Protein AF-0000000082935715 (afdb_homodimer)

Solvent-accessible surface area (backbone atoms only — not comparable to full-atom values): 12452 Å² total; per-residue (Å²): 112,71,57,71,78,28,86,68,34,61,65,59,56,64,21,20,92,68,74,75,72,53,55,71,21,51,36,38,32,44,33,33,28,74,17,38,40,31,39,36,43,29,32,41,50,80,62,57,56,85,47,58,58,67,68,41,59,76,69,62,42,68,38,32,37,36,31,36,36,34,26,65,41,50,34,39,37,38,39,29,68,48,45,57,31,37,24,28,55,46,64,45,67,40,81,88,76,54,29,36,42,37,37,34,46,58,43,36,38,34,42,38,32,19,56,38,62,42,62,71,44,78,42,73,72,112,72,57,72,79,29,86,65,35,62,65,60,57,64,22,18,91,67,72,75,72,53,51,72,20,50,35,40,32,45,35,33,28,74,18,38,40,31,40,36,44,29,32,40,50,78,62,57,57,84,47,60,58,65,67,41,59,75,70,64,41,66,38,32,37,37,32,37,36,34,25,65,41,50,34,39,37,38,40,28,67,48,44,57,32,36,24,28,55,45,65,45,67,40,80,89,79,52,28,37,41,36,38,35,46,58,43,37,39,34,41,38,31,20,56,40,64,40,61,71,45,79,42,73,72

Secondary structure (DSSP, 8-state):
-GGGG-TT-HHHHHH-SSPPP--SEEEEEEEEEGGGTEEEEEEE-SS--SS--HHHHHHT---EEEEEEEEEEEEEEEEES-SS-EEEEEEEEETTTTEEEEEEEESSEEEEEEEEEEEEEEEE-/-GGGG-TT-HHHHHH-SSPPP--SEEEEEEEEEGGGTEEEEEEE-SS--SS--HHHHHHT---EEEEEEEEEEEEEEEEES-SS-EEEEEEEEETTTTEEEEEEEESSEEEEEEEEEEEEEEEE-

Nearest PDB structures (foldseek):
  3nrp-assembly1_B  TM=3.694E-01  e=1.011E+00  Escherichia coli F11
  4zbt-assembly1_C  TM=2.331E-01  e=2.545E+00  Streptomyces bingchenggensis BCW-1
  4zbt-assembly1_B  TM=2.200E-01  e=2.837E+00  Streptomyces bingchenggensis BCW-1
  4zbo-assembly1_B  TM=2.439E-01  e=5.444E+00  Streptomyces bingchenggensis BCW-1
  3nrp-assembly1_B  TM=3.692E-01  e=1.011E+00  Escherichia coli F11

InterPro domains:
  IPR028957 Immunity protein 50 [PF15594] (10-110)

Organism: NCBI:txid1808955

Structure (mmCIF, N/CA/C/O backbone):
data_AF-0000000082935715-model_v1
#
loop_
_entity.id
_entity.type
_entity.pdbx_description
1 polymer 'Immunity protein 50'
#
loop_
_atom_site.group_PDB
_atom_site.id
_atom_site.type_symbol
_atom_site.label_atom_id
_atom_site.label_alt_id
_atom_site.label_comp_id
_atom_site.label_asym_id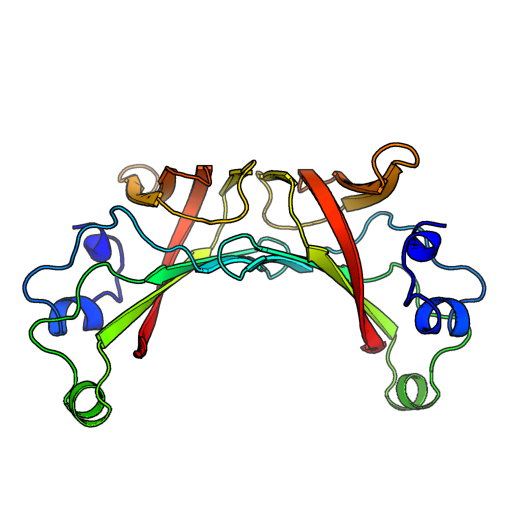
_atom_site.label_entity_id
_atom_site.label_seq_id
_atom_site.pdbx_PDB_ins_code
_atom_site.Cartn_x
_atom_site.Cartn_y
_atom_site.Cartn_z
_atom_site.occupancy
_atom_site.B_iso_or_equiv
_atom_site.auth_seq_id
_atom_site.auth_comp_id
_atom_site.auth_asym_id
_atom_site.auth_atom_id
_atom_site.pdbx_PDB_model_num
ATOM 1 N N . MET A 1 1 ? 8.123 -24.866 -8.102 1 88.31 1 MET A N 1
ATOM 2 C CA . MET A 1 1 ? 7.321 -23.723 -8.529 1 88.31 1 MET A CA 1
ATOM 3 C C . MET A 1 1 ? 7.146 -22.725 -7.389 1 88.31 1 MET A C 1
ATOM 5 O O . MET A 1 1 ? 7.277 -23.085 -6.217 1 88.31 1 MET A O 1
ATOM 9 N N . TRP A 1 2 ? 6.954 -21.428 -7.742 1 93.43 2 TRP A N 1
ATOM 10 C CA . TRP A 1 2 ? 6.937 -20.383 -6.723 1 93.43 2 TRP A CA 1
ATOM 11 C C . TRP A 1 2 ? 5.879 -20.674 -5.664 1 93.43 2 TRP A C 1
ATOM 13 O O . TRP A 1 2 ? 6.052 -20.327 -4.493 1 93.43 2 TRP A O 1
ATOM 23 N N . ASN A 1 3 ? 4.774 -21.282 -6.027 1 93.02 3 ASN A N 1
ATOM 24 C CA . ASN A 1 3 ? 3.656 -21.511 -5.117 1 93.02 3 ASN A CA 1
ATOM 25 C C . ASN A 1 3 ? 3.965 -22.625 -4.12 1 93.02 3 ASN A C 1
ATOM 27 O O . ASN A 1 3 ? 3.272 -22.77 -3.112 1 93.02 3 ASN A O 1
ATOM 31 N N . ASP A 1 4 ? 5.033 -23.4 -4.365 1 91.5 4 ASP A N 1
ATOM 32 C CA . ASP A 1 4 ? 5.411 -24.509 -3.494 1 91.5 4 ASP A CA 1
ATOM 33 C C . ASP A 1 4 ? 5.845 -24.005 -2.12 1 91.5 4 ASP A C 1
ATOM 35 O O . ASP A 1 4 ? 5.851 -24.763 -1.148 1 91.5 4 ASP A O 1
ATOM 39 N N . TYR A 1 5 ? 6.208 -22.749 -2.049 1 92.11 5 TYR A N 1
ATOM 40 C CA . TYR A 1 5 ? 6.723 -22.198 -0.8 1 92.11 5 TYR A CA 1
ATOM 41 C C . TYR A 1 5 ? 5.585 -21.86 0.157 1 92.11 5 TYR A C 1
ATOM 43 O O . TYR A 1 5 ? 5.815 -21.62 1.344 1 92.11 5 TYR A O 1
ATOM 51 N N . PHE A 1 6 ? 4.373 -21.895 -0.443 1 92.4 6 PHE A N 1
ATOM 52 C CA . PHE A 1 6 ? 3.223 -21.5 0.361 1 92.4 6 PHE A CA 1
ATOM 53 C C . PHE A 1 6 ? 2.437 -22.723 0.818 1 92.4 6 PHE A C 1
ATOM 55 O O . PHE A 1 6 ? 2.168 -23.628 0.024 1 92.4 6 PHE A O 1
ATOM 62 N N . SER A 1 7 ? 2.055 -22.758 1.981 1 83.96 7 SER A N 1
ATOM 63 C CA . SER A 1 7 ? 1.299 -23.886 2.515 1 83.96 7 SER A CA 1
ATOM 64 C C . SER A 1 7 ? -0.128 -23.9 1.976 1 83.96 7 SER A C 1
ATOM 66 O O . SER A 1 7 ? -0.718 -24.967 1.794 1 83.96 7 SER A O 1
ATOM 68 N N . ASP A 1 8 ? -0.688 -22.755 1.701 1 81.21 8 ASP A N 1
ATOM 69 C CA . ASP A 1 8 ? -2.078 -22.646 1.27 1 81.21 8 ASP A CA 1
ATOM 70 C C . ASP A 1 8 ? -2.173 -22.512 -0.249 1 81.21 8 ASP A C 1
ATOM 72 O O . ASP A 1 8 ? -2.977 -21.729 -0.759 1 81.21 8 ASP A O 1
ATOM 76 N N . ASP A 1 9 ? -1.405 -23.278 -0.95 1 82.52 9 ASP A N 1
ATOM 77 C CA . ASP A 1 9 ? -1.382 -23.127 -2.402 1 82.52 9 ASP A CA 1
ATOM 78 C C . ASP A 1 9 ? -2.333 -24.116 -3.072 1 82.52 9 ASP A C 1
ATOM 80 O O . ASP A 1 9 ? -2.331 -24.254 -4.297 1 82.52 9 ASP A O 1
ATOM 84 N N . LYS A 1 10 ? -3.221 -24.835 -2.331 1 88.79 10 LYS A N 1
ATOM 85 C CA . LYS A 1 10 ? -4.029 -25.933 -2.854 1 88.79 10 LYS A CA 1
ATOM 86 C C . LYS A 1 10 ? -4.954 -25.453 -3.969 1 88.79 10 LYS A C 1
ATOM 88 O O . LYS A 1 10 ? -5.102 -26.125 -4.992 1 88.79 10 LYS A O 1
ATOM 93 N N . PHE A 1 11 ? -5.461 -24.282 -3.768 1 94.38 11 PHE A N 1
ATOM 94 C CA . PHE A 1 11 ? -6.425 -23.809 -4.754 1 94.38 11 PHE A CA 1
ATOM 95 C C . PHE A 1 11 ? -5.75 -23.57 -6.1 1 94.38 11 PHE A C 1
ATOM 97 O O . PHE A 1 11 ? -6.245 -24.017 -7.136 1 94.38 11 PHE A O 1
ATOM 104 N N . ILE A 1 12 ? -4.615 -22.914 -6.114 1 94.72 12 ILE A N 1
ATOM 105 C CA . ILE A 1 12 ? -3.893 -22.619 -7.347 1 94.72 12 ILE A CA 1
ATOM 106 C C . ILE A 1 12 ? -3.484 -23.922 -8.03 1 94.72 12 ILE A C 1
ATOM 108 O O . ILE A 1 12 ? -3.615 -24.058 -9.249 1 94.72 12 ILE A O 1
ATOM 112 N N . SER A 1 13 ? -3.079 -24.831 -7.217 1 93.26 13 SER A N 1
ATOM 113 C CA . SER A 1 13 ? -2.621 -26.105 -7.762 1 93.26 13 SER A CA 1
ATOM 114 C C . SER A 1 13 ? -3.782 -26.912 -8.333 1 93.26 13 SER A C 1
ATOM 116 O O . SER A 1 13 ? -3.582 -27.776 -9.19 1 93.26 13 SER A O 1
ATOM 118 N N . MET A 1 14 ? -4.939 -26.591 -7.857 1 95.35 14 MET A N 1
ATOM 119 C CA . MET A 1 14 ? -6.122 -27.312 -8.318 1 95.35 14 MET A CA 1
ATOM 120 C C . MET A 1 14 ? -6.581 -26.794 -9.676 1 95.35 14 MET A C 1
ATOM 122 O O . MET A 1 14 ? -7.039 -27.568 -10.519 1 95.35 14 MET A O 1
ATOM 126 N N . ILE A 1 15 ? -6.373 -25.554 -9.843 1 96.91 15 ILE A N 1
ATOM 127 C CA . ILE A 1 15 ? -7.022 -25.012 -11.032 1 96.91 15 ILE A CA 1
ATOM 128 C C . ILE A 1 15 ? -6.015 -24.924 -12.176 1 96.91 15 ILE A C 1
ATOM 130 O O . ILE A 1 15 ? -6.397 -24.763 -13.337 1 96.91 15 ILE A O 1
ATOM 134 N N . TYR A 1 16 ? -4.794 -25.067 -11.874 1 96.99 16 TYR A N 1
ATOM 135 C CA . TYR A 1 16 ? -3.755 -25.109 -12.897 1 96.99 16 TYR A CA 1
ATOM 136 C C . TYR A 1 16 ? -3.105 -26.486 -12.958 1 96.99 16 TYR A C 1
ATOM 138 O O . TYR A 1 16 ? -2.658 -27.014 -11.937 1 96.99 16 TYR A O 1
ATOM 146 N N . THR A 1 17 ? -2.989 -26.939 -14.11 1 95.92 17 THR A N 1
ATOM 147 C CA . THR A 1 17 ? -2.132 -28.107 -14.284 1 95.92 17 THR A CA 1
ATOM 148 C C . THR A 1 17 ? -0.666 -27.737 -14.078 1 95.92 17 THR A C 1
ATOM 150 O O . THR A 1 17 ? 0.07 -28.452 -13.395 1 95.92 17 THR A O 1
ATOM 153 N N . ASN A 1 18 ? -0.299 -26.623 -14.667 1 95.42 18 ASN A N 1
ATOM 154 C CA . ASN A 1 18 ? 1.004 -25.995 -14.475 1 95.42 18 ASN A CA 1
ATOM 155 C C . ASN A 1 18 ? 0.866 -24.534 -14.058 1 95.42 18 ASN A C 1
ATOM 157 O O . ASN A 1 18 ? 0.462 -23.69 -14.859 1 95.42 18 ASN A O 1
ATOM 161 N N . VAL A 1 19 ? 1.24 -24.343 -12.859 1 95.65 19 VAL A N 1
ATOM 162 C CA . VAL A 1 19 ? 1.14 -22.975 -12.363 1 95.65 19 VAL A CA 1
ATOM 163 C C . VAL A 1 19 ? 2.049 -22.06 -13.182 1 95.65 19 VAL A C 1
ATOM 165 O O . VAL A 1 19 ? 3.221 -22.375 -13.402 1 95.65 19 VAL A O 1
ATOM 168 N N . PRO A 1 20 ? 1.485 -20.926 -13.582 1 96.91 20 PRO A N 1
ATOM 169 C CA . PRO A 1 20 ? 2.298 -20.056 -14.435 1 96.91 20 PRO A CA 1
ATOM 170 C C . PRO A 1 20 ? 3.46 -19.412 -13.683 1 96.91 20 PRO A C 1
ATOM 172 O O . PRO A 1 20 ? 3.347 -19.128 -12.488 1 96.91 20 PRO A O 1
ATOM 175 N N . PRO A 1 21 ? 4.587 -19.175 -14.466 1 97.05 21 PRO A N 1
ATOM 176 C CA . PRO A 1 21 ? 5.661 -18.384 -13.861 1 97.05 21 PRO A CA 1
ATOM 177 C C . PRO A 1 21 ? 5.262 -16.928 -13.63 1 97.05 21 PRO A C 1
ATOM 179 O O . PRO A 1 21 ? 4.34 -16.426 -14.278 1 97.05 21 PRO A O 1
ATOM 182 N N . LEU A 1 22 ? 5.892 -16.313 -12.785 1 98.04 22 LEU A N 1
ATOM 183 C CA . LEU A 1 22 ? 5.588 -14.921 -12.472 1 98.04 22 LEU A CA 1
ATOM 184 C C . LEU A 1 22 ? 6.441 -13.977 -13.313 1 98.04 22 LEU A C 1
ATOM 186 O O . LEU A 1 22 ? 7.277 -13.245 -12.777 1 98.04 22 LEU A O 1
ATOM 190 N N . LYS A 1 23 ? 6.134 -13.978 -14.542 1 98.15 23 LYS A N 1
ATOM 191 C CA . LYS A 1 23 ? 6.895 -13.18 -15.5 1 98.15 23 LYS A CA 1
ATOM 192 C C . LYS A 1 23 ? 6 -12.162 -16.201 1 98.15 23 LYS A C 1
ATOM 194 O O . LYS A 1 23 ? 4.869 -12.477 -16.577 1 98.15 23 LYS A O 1
ATOM 199 N N . ASN A 1 24 ? 6.554 -10.979 -16.301 1 97.22 24 ASN A N 1
ATOM 200 C CA . ASN A 1 24 ? 5.882 -9.915 -17.039 1 97.22 24 ASN A CA 1
ATOM 201 C C . ASN A 1 24 ? 4.464 -9.685 -16.524 1 97.22 24 ASN A C 1
ATOM 203 O O . ASN A 1 24 ? 3.506 -9.705 -17.3 1 97.22 24 ASN A O 1
ATOM 207 N N . LEU A 1 25 ? 4.425 -9.46 -15.346 1 98.52 25 LEU A N 1
ATOM 208 C CA . LEU A 1 25 ? 3.136 -9.348 -14.672 1 98.52 25 LEU A CA 1
ATOM 209 C C . LEU A 1 25 ? 2.674 -7.896 -14.619 1 98.52 25 LEU A C 1
ATOM 211 O O . LEU A 1 25 ? 3.498 -6.981 -14.548 1 98.52 25 LEU A O 1
ATOM 215 N N . ARG A 1 26 ? 1.396 -7.747 -14.721 1 98.2 26 ARG A N 1
ATOM 216 C CA . ARG A 1 26 ? 0.777 -6.507 -14.266 1 98.2 26 ARG A CA 1
ATOM 217 C C . ARG A 1 26 ? 0.671 -6.474 -12.745 1 98.2 26 ARG A C 1
ATOM 219 O O . ARG A 1 26 ? -0.085 -7.248 -12.153 1 98.2 26 ARG A O 1
ATOM 226 N N . ILE A 1 27 ? 1.355 -5.629 -12.089 1 98.6 27 ILE A N 1
ATOM 227 C CA . ILE A 1 27 ? 1.339 -5.502 -10.636 1 98.6 27 ILE A CA 1
ATOM 228 C C . ILE A 1 27 ? 0.409 -4.362 -10.227 1 98.6 27 ILE A C 1
ATOM 230 O O . ILE A 1 27 ? 0.741 -3.188 -10.407 1 98.6 27 ILE A O 1
ATOM 234 N N . GLU A 1 28 ? -0.636 -4.73 -9.706 1 98.62 28 GLU A N 1
ATOM 235 C CA . GLU A 1 28 ? -1.71 -3.781 -9.427 1 98.62 28 GLU A CA 1
ATOM 236 C C . GLU A 1 28 ? -1.432 -2.995 -8.149 1 98.62 28 GLU A C 1
ATOM 238 O O . GLU A 1 28 ? -1.745 -1.805 -8.065 1 98.62 28 GLU A O 1
ATOM 243 N N . LYS A 1 29 ? -0.81 -3.673 -7.188 1 98.57 29 LYS A N 1
ATOM 244 C CA . LYS A 1 29 ? -0.658 -2.982 -5.911 1 98.57 29 LYS A CA 1
ATOM 245 C C . LYS A 1 29 ? 0.495 -3.568 -5.102 1 98.57 29 LYS A C 1
ATOM 247 O O . LYS A 1 29 ? 0.789 -4.761 -5.205 1 98.57 29 LYS A O 1
ATOM 252 N N . ILE A 1 30 ? 1.17 -2.785 -4.359 1 98.84 30 ILE A N 1
ATOM 253 C CA . ILE A 1 30 ? 2.079 -3.081 -3.258 1 98.84 30 ILE A CA 1
ATOM 254 C C . ILE A 1 30 ? 1.707 -2.238 -2.041 1 98.84 30 ILE A C 1
ATOM 256 O O . ILE A 1 30 ? 1.78 -1.007 -2.084 1 98.84 30 ILE A O 1
ATOM 260 N N . GLU A 1 31 ? 1.277 -2.913 -1.04 1 98.79 31 GLU A N 1
ATOM 261 C CA . GLU A 1 31 ? 0.747 -2.216 0.128 1 98.79 31 GLU A CA 1
ATOM 262 C C . GLU A 1 31 ? 1.471 -2.644 1.402 1 98.79 31 GLU A C 1
ATOM 264 O O . GLU A 1 31 ? 1.556 -3.836 1.704 1 98.79 31 GLU A O 1
ATOM 269 N N . ILE A 1 32 ? 2 -1.686 2.093 1 98.74 32 ILE A N 1
ATOM 270 C CA . ILE A 1 32 ? 2.495 -1.896 3.449 1 98.74 32 ILE A CA 1
ATOM 271 C C . ILE A 1 32 ? 1.477 -1.368 4.458 1 98.74 32 ILE A C 1
ATOM 273 O O . ILE A 1 32 ? 1.148 -0.179 4.451 1 98.74 32 ILE A O 1
ATOM 277 N N . SER A 1 33 ? 1.015 -2.281 5.283 1 98.43 33 SER A N 1
ATOM 278 C CA . SER A 1 33 ? -0.049 -1.911 6.21 1 98.43 33 SER A CA 1
ATOM 279 C C . SER A 1 33 ? 0.264 -2.381 7.627 1 98.43 33 SER A C 1
ATOM 281 O O . SER A 1 33 ? 1.349 -2.906 7.886 1 98.43 33 SER A O 1
ATOM 283 N N . ARG A 1 34 ? -0.645 -2.006 8.568 1 97.97 34 ARG A N 1
ATOM 284 C CA . ARG A 1 34 ? -0.502 -2.375 9.973 1 97.97 34 ARG A CA 1
ATOM 285 C C . ARG A 1 34 ? 0.831 -1.89 10.533 1 97.97 34 ARG A C 1
ATOM 287 O O . ARG A 1 34 ? 1.57 -2.662 11.148 1 97.97 34 ARG A O 1
ATOM 294 N N . GLU A 1 35 ? 1.223 -0.729 10.135 1 97.82 35 GLU A N 1
ATOM 295 C CA . GLU A 1 35 ? 2.421 -0.051 10.62 1 97.82 35 GLU A CA 1
ATOM 296 C C . GLU A 1 35 ? 3.684 -0.812 10.227 1 97.82 35 GLU A C 1
ATOM 298 O O . GLU A 1 35 ? 4.639 -0.882 11.002 1 97.82 35 GLU A O 1
ATOM 303 N N . GLY A 1 36 ? 3.613 -1.474 9.104 1 97.84 36 GLY A N 1
ATOM 304 C CA . GLY A 1 36 ? 4.803 -2.152 8.617 1 97.84 36 GLY A CA 1
ATOM 305 C C . GLY A 1 36 ? 4.786 -3.647 8.874 1 97.84 36 GLY A C 1
ATOM 306 O O . GLY A 1 36 ? 5.71 -4.361 8.478 1 97.84 36 GLY A O 1
ATOM 307 N N . ASN A 1 37 ? 3.67 -4.149 9.429 1 98.05 37 ASN A N 1
ATOM 308 C CA . ASN A 1 37 ? 3.643 -5.55 9.835 1 98.05 37 ASN A CA 1
ATOM 309 C C . ASN A 1 37 ? 3.074 -6.442 8.735 1 98.05 37 ASN A C 1
ATOM 311 O O . ASN A 1 37 ? 3.108 -7.669 8.846 1 98.05 37 ASN A O 1
ATOM 315 N N . ARG A 1 38 ? 2.619 -5.858 7.719 1 98.6 38 ARG A N 1
ATOM 316 C CA . ARG A 1 38 ? 2.081 -6.635 6.607 1 98.6 38 ARG A CA 1
ATOM 317 C C . ARG A 1 38 ? 2.41 -5.98 5.27 1 98.6 38 ARG A C 1
ATOM 319 O O . ARG A 1 38 ? 2.215 -4.774 5.1 1 98.6 38 ARG A O 1
ATOM 326 N N . ILE A 1 39 ? 2.885 -6.767 4.367 1 98.82 39 ILE A N 1
ATOM 327 C CA . ILE A 1 39 ? 3.088 -6.325 2.992 1 98.82 39 ILE A CA 1
ATOM 328 C C . ILE A 1 39 ? 2.261 -7.19 2.044 1 98.82 39 ILE A C 1
ATOM 330 O O . ILE A 1 39 ? 2.323 -8.42 2.102 1 98.82 39 ILE A O 1
ATOM 334 N N . THR A 1 40 ? 1.497 -6.598 1.208 1 98.86 40 THR A N 1
ATOM 335 C CA . THR A 1 40 ? 0.665 -7.283 0.225 1 98.86 40 THR A CA 1
ATOM 336 C C . THR A 1 40 ? 1.099 -6.926 -1.194 1 98.86 40 THR A C 1
ATOM 338 O O . THR A 1 40 ? 1.317 -5.753 -1.505 1 98.86 40 THR A O 1
ATOM 341 N N . ILE A 1 41 ? 1.287 -7.907 -2.021 1 98.88 41 ILE A N 1
ATOM 342 C CA . ILE A 1 41 ? 1.489 -7.71 -3.453 1 98.88 41 ILE A CA 1
ATOM 343 C C . ILE A 1 41 ? 0.331 -8.336 -4.228 1 98.88 41 ILE A C 1
ATOM 345 O O . ILE A 1 41 ? -0.018 -9.497 -4.003 1 98.88 41 ILE A O 1
ATOM 349 N N . GLY A 1 42 ? -0.29 -7.603 -5.11 1 98.85 42 GLY A N 1
ATOM 350 C CA . GLY A 1 42 ? -1.369 -8.078 -5.961 1 98.85 42 GLY A CA 1
ATOM 351 C C . GLY A 1 42 ? -1.06 -7.958 -7.441 1 98.85 42 GLY A C 1
ATOM 352 O O . GLY A 1 42 ? -0.606 -6.908 -7.902 1 98.85 42 GLY A O 1
ATOM 353 N N . PHE A 1 43 ? -1.338 -8.982 -8.142 1 98.78 43 PHE A N 1
ATOM 354 C CA . PHE A 1 43 ? -0.98 -9.002 -9.555 1 98.78 43 PHE A CA 1
ATOM 355 C C . PHE A 1 43 ? -1.837 -10.004 -10.318 1 98.78 43 PHE A C 1
ATOM 357 O O . PHE A 1 43 ? -2.458 -10.883 -9.715 1 98.78 43 PHE A O 1
ATOM 364 N N . ASP A 1 44 ? -1.81 -9.849 -11.6 1 98.37 44 ASP A N 1
ATOM 365 C CA . ASP A 1 44 ? -2.473 -10.798 -12.489 1 98.37 44 ASP A CA 1
ATOM 366 C C . ASP A 1 44 ? -1.523 -11.919 -12.903 1 98.37 44 ASP A C 1
ATOM 368 O O . ASP A 1 44 ? -0.357 -11.669 -13.213 1 98.37 44 ASP A O 1
ATOM 372 N N . LEU A 1 45 ? -2.146 -13.061 -12.915 1 97.94 45 LEU A N 1
ATOM 373 C CA . LEU A 1 45 ? -1.369 -14.122 -13.544 1 97.94 45 LEU A CA 1
ATOM 374 C C . LEU A 1 45 ? -1.407 -13.996 -15.064 1 97.94 45 LEU A C 1
ATOM 376 O O . LEU A 1 45 ? -2.394 -13.516 -15.626 1 97.94 45 LEU A O 1
ATOM 380 N N . PRO A 1 46 ? -0.379 -14.463 -15.639 1 96.91 46 PRO A N 1
ATOM 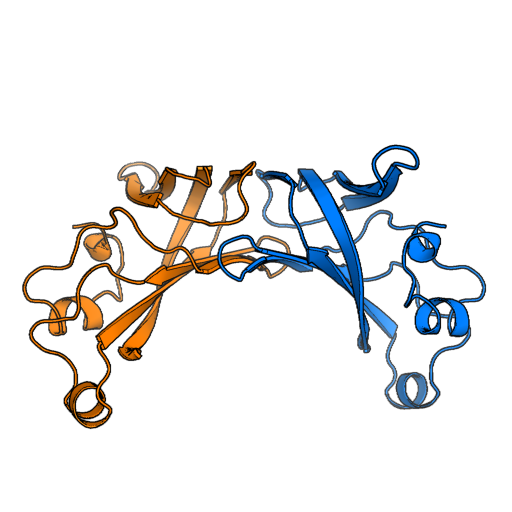381 C CA . PRO A 1 46 ? -0.264 -14.195 -17.075 1 96.91 46 PRO A CA 1
ATOM 382 C C . PRO A 1 46 ? -1.17 -15.092 -17.916 1 96.91 46 PRO A C 1
ATOM 384 O O . PRO A 1 46 ? -1.386 -14.82 -19.1 1 96.91 46 PRO A O 1
ATOM 387 N N . THR A 1 47 ? -1.702 -16.22 -17.286 1 97.1 47 THR A N 1
ATOM 388 C CA . THR A 1 47 ? -2.565 -17.129 -18.032 1 97.1 47 THR A CA 1
ATOM 389 C C . THR A 1 47 ? -3.773 -17.537 -17.195 1 97.1 47 THR A C 1
ATOM 391 O O . THR A 1 47 ? -3.674 -17.664 -15.972 1 97.1 47 THR A O 1
ATOM 394 N N . PHE A 1 48 ? -4.837 -17.765 -17.923 1 97.84 48 PHE A N 1
ATOM 395 C CA . PHE A 1 48 ? -6.038 -18.277 -17.273 1 97.84 48 PHE A CA 1
ATOM 396 C C . PHE A 1 48 ? -5.928 -19.779 -17.038 1 97.84 48 PHE A C 1
ATOM 398 O O . PHE A 1 48 ? -5.271 -20.486 -17.805 1 97.84 48 PHE A O 1
ATOM 405 N N . PRO A 1 49 ? -6.52 -20.249 -16.004 1 97.79 49 PRO A N 1
ATOM 406 C CA . PRO A 1 49 ? -6.322 -21.659 -15.66 1 97.79 49 PRO A CA 1
ATOM 407 C C . PRO A 1 49 ? -6.98 -22.608 -16.659 1 97.79 49 PRO A C 1
ATOM 409 O O . PRO A 1 49 ? -7.953 -22.238 -17.319 1 97.79 49 PRO A O 1
ATOM 412 N N . ASP A 1 50 ? -6.443 -23.724 -16.803 1 97.54 50 ASP A N 1
ATOM 413 C CA . ASP A 1 50 ? -6.994 -24.762 -17.669 1 97.54 50 ASP A CA 1
ATOM 414 C C . ASP A 1 50 ? -8.183 -25.455 -17.008 1 97.54 50 ASP A C 1
ATOM 416 O O . ASP A 1 50 ? -9.025 -26.041 -17.691 1 97.54 50 ASP A O 1
ATOM 420 N N . ASN A 1 51 ? -8.284 -25.408 -15.606 1 97.51 51 ASN A N 1
ATOM 421 C CA . ASN A 1 51 ? -9.388 -25.984 -14.845 1 97.51 51 ASN A CA 1
ATOM 422 C C . ASN A 1 51 ? -10.02 -24.958 -13.909 1 97.51 51 ASN A C 1
ATOM 424 O O . ASN A 1 51 ? -10.048 -25.155 -12.693 1 97.51 51 ASN A O 1
ATOM 428 N N . PRO A 1 52 ? -10.569 -23.957 -14.419 1 97.76 52 PRO A N 1
ATOM 429 C CA . PRO A 1 52 ? -11.17 -22.922 -13.574 1 97.76 52 PRO A CA 1
ATOM 430 C C . PRO A 1 52 ? -12.483 -23.371 -12.937 1 97.76 52 PRO A C 1
ATOM 432 O O . PRO A 1 52 ? -13.148 -24.272 -13.453 1 97.76 52 PRO A O 1
ATOM 435 N N . PRO A 1 53 ? -12.82 -22.737 -11.801 1 97.37 53 PRO A N 1
ATOM 436 C CA . PRO A 1 53 ? -14.156 -22.98 -11.253 1 97.37 53 PRO A CA 1
ATOM 437 C C . PRO A 1 53 ? -15.263 -22.77 -12.284 1 97.37 53 PRO A C 1
ATOM 439 O O . PRO A 1 53 ? -15.179 -21.857 -13.109 1 97.37 53 PRO A O 1
ATOM 442 N N . LYS A 1 54 ? -16.184 -23.551 -12.186 1 97.52 54 LYS A N 1
ATOM 443 C CA . LYS A 1 54 ? -17.317 -23.47 -13.103 1 97.52 54 LYS A CA 1
ATOM 444 C C . LYS A 1 54 ? -17.918 -22.067 -13.111 1 97.52 54 LYS A C 1
ATOM 446 O O . LYS A 1 54 ? -18.264 -21.54 -14.17 1 97.52 54 LYS A O 1
ATOM 451 N N . LYS A 1 55 ? -18.066 -21.482 -11.906 1 97.36 55 LYS A N 1
ATOM 452 C CA . LYS A 1 55 ? -18.655 -20.152 -11.773 1 97.36 55 LYS A CA 1
ATOM 453 C C . LYS A 1 55 ? -17.874 -19.121 -12.582 1 97.36 55 LYS A C 1
ATOM 455 O O . LYS A 1 55 ? -18.455 -18.175 -13.117 1 97.36 55 LYS A O 1
ATOM 460 N N . TRP A 1 56 ? -16.491 -19.253 -12.681 1 97.98 56 TRP A N 1
ATOM 461 C CA . TRP A 1 56 ? -15.668 -18.329 -13.455 1 97.98 56 TRP A CA 1
ATOM 462 C C . TRP A 1 56 ? -16.006 -18.412 -14.94 1 97.98 56 TRP A C 1
ATOM 464 O O . TRP A 1 56 ? -16.096 -17.387 -15.62 1 97.98 56 TRP A O 1
ATOM 474 N N . LEU A 1 57 ? -16.197 -19.596 -15.338 1 97.47 57 LEU A N 1
ATOM 475 C CA . LEU A 1 57 ? -16.566 -19.811 -16.733 1 97.47 57 LEU A CA 1
ATOM 476 C C . LEU A 1 57 ? -17.933 -19.205 -17.033 1 97.47 57 LEU A C 1
ATOM 478 O O . LEU A 1 57 ? -18.105 -18.523 -18.046 1 97.47 57 LEU A O 1
ATOM 482 N N . GLU A 1 58 ? -18.789 -19.482 -16.106 1 98.02 58 GLU A N 1
ATOM 483 C CA . GLU A 1 58 ? -20.148 -18.976 -16.279 1 98.02 58 GLU A CA 1
ATOM 484 C C . GLU A 1 58 ? -20.165 -17.452 -16.348 1 98.02 58 GLU A C 1
ATOM 486 O O . GLU A 1 58 ? -21.009 -16.866 -17.029 1 98.02 58 GLU A O 1
ATOM 491 N N . ARG A 1 59 ? -19.231 -16.818 -15.669 1 97.84 59 ARG A N 1
ATOM 492 C CA . ARG A 1 59 ? -19.19 -15.361 -15.604 1 97.84 59 ARG A CA 1
ATOM 493 C C . ARG A 1 59 ? -18.291 -14.788 -16.695 1 97.84 59 ARG A C 1
ATOM 495 O O . ARG A 1 59 ? -18.161 -13.569 -16.823 1 97.84 59 ARG A O 1
ATOM 502 N N . GLY A 1 60 ? -17.614 -15.673 -17.4 1 97.8 60 GLY A N 1
ATOM 503 C CA . GLY A 1 60 ? -16.764 -15.244 -18.5 1 97.8 60 GLY A CA 1
ATOM 504 C C . GLY A 1 60 ? -15.459 -14.622 -18.038 1 97.8 60 GLY A C 1
ATOM 505 O O . GLY A 1 60 ? -14.944 -13.702 -18.676 1 97.8 60 GLY A O 1
ATOM 506 N N . TYR A 1 61 ? -15.047 -15.027 -16.935 1 97.95 61 TYR A N 1
ATOM 507 C CA . TYR A 1 61 ? -13.771 -14.528 -16.437 1 97.95 61 TYR A CA 1
ATOM 508 C C . TYR A 1 61 ? -12.621 -14.984 -17.327 1 97.95 61 TYR A C 1
ATOM 510 O O . TYR A 1 61 ? -12.686 -16.055 -17.935 1 97.95 61 TYR A O 1
ATOM 518 N N . SER A 1 62 ? -11.542 -14.122 -17.376 1 97.71 62 SER A N 1
ATOM 519 C CA . SER A 1 62 ? -10.418 -14.45 -18.248 1 97.71 62 SER A CA 1
ATOM 520 C C . SER A 1 62 ? -9.086 -14.158 -17.565 1 97.71 62 SER A C 1
ATOM 522 O O . SER A 1 62 ? -8.023 -14.369 -18.152 1 97.71 62 SER A O 1
ATOM 524 N N . THR A 1 63 ? -9.209 -13.699 -16.362 1 98.02 63 THR A N 1
ATOM 525 C CA . THR A 1 63 ? -8 -13.303 -15.648 1 98.02 63 THR A CA 1
ATOM 526 C C . THR A 1 63 ? -8.029 -13.813 -14.21 1 98.02 63 THR A C 1
ATOM 528 O O . THR A 1 63 ? -9.096 -13.901 -13.599 1 98.02 63 THR A O 1
ATOM 531 N N . VAL A 1 64 ? -6.884 -14.183 -13.75 1 97.98 64 VAL A N 1
ATOM 532 C CA . VAL A 1 64 ? -6.737 -14.56 -12.348 1 97.98 64 VAL A CA 1
ATOM 533 C C . VAL A 1 64 ? -5.906 -13.509 -11.615 1 97.98 64 VAL A C 1
ATOM 535 O O . VAL A 1 64 ? -4.839 -13.111 -12.088 1 97.98 64 VAL A O 1
ATOM 538 N N . PHE A 1 65 ? -6.413 -13.074 -10.578 1 98.26 65 PHE A N 1
ATOM 539 C CA . PHE A 1 65 ? -5.732 -12.124 -9.707 1 98.26 65 PHE A CA 1
ATOM 540 C C . PHE A 1 65 ? -5.299 -12.795 -8.408 1 98.26 65 PHE A C 1
ATOM 542 O O . PHE A 1 65 ? -6.073 -13.536 -7.798 1 98.26 65 PHE A O 1
ATOM 549 N N . ILE A 1 66 ? -4.102 -12.532 -8.006 1 97.75 66 ILE A N 1
ATOM 550 C CA . ILE A 1 66 ? -3.572 -13.108 -6.775 1 97.75 66 ILE A CA 1
ATOM 551 C C . ILE A 1 66 ? -3.108 -11.993 -5.841 1 97.75 66 ILE A C 1
ATOM 553 O O . ILE A 1 66 ? -2.522 -11.004 -6.287 1 97.75 66 ILE A O 1
ATOM 557 N N . GLU A 1 67 ? -3.333 -12.212 -4.607 1 98.22 67 GLU A N 1
ATOM 558 C CA . GLU A 1 67 ? -2.696 -11.415 -3.563 1 98.22 67 GLU A CA 1
ATOM 559 C C . GLU A 1 67 ? -1.815 -12.28 -2.668 1 98.22 67 GLU A C 1
ATOM 561 O O . GLU A 1 67 ? -2.256 -13.318 -2.17 1 98.22 67 GLU A O 1
ATOM 566 N N . LEU A 1 68 ? -0.611 -11.819 -2.493 1 98.31 68 LEU A N 1
ATOM 567 C CA . LEU A 1 68 ? 0.303 -12.421 -1.528 1 98.31 68 LEU A CA 1
ATOM 568 C C . LEU A 1 68 ? 0.494 -11.511 -0.32 1 98.31 68 LEU A C 1
ATOM 570 O O . LEU A 1 68 ? 0.706 -10.305 -0.473 1 98.31 68 LEU A O 1
ATOM 574 N N . ASP A 1 69 ? 0.444 -12.095 0.865 1 98.16 69 ASP A N 1
ATOM 575 C CA . ASP A 1 69 ? 0.759 -11.372 2.094 1 98.16 69 ASP A CA 1
ATOM 576 C C . ASP A 1 69 ? 2.052 -11.889 2.719 1 98.16 69 ASP A C 1
ATOM 578 O O . ASP A 1 69 ? 2.289 -13.098 2.759 1 98.16 69 ASP A O 1
ATOM 582 N N . PHE A 1 70 ? 2.743 -10.977 3.253 1 98.24 70 PHE A N 1
ATOM 583 C CA . PHE A 1 70 ? 3.953 -11.294 4.002 1 98.24 70 PHE A CA 1
ATOM 584 C C . PHE A 1 70 ? 3.921 -10.646 5.381 1 98.24 70 PHE A C 1
ATOM 586 O O . PHE A 1 70 ? 3.476 -9.505 5.527 1 98.24 70 PHE A O 1
ATOM 593 N N . PHE A 1 71 ? 4.457 -11.395 6.361 1 97.83 71 PHE A N 1
ATOM 594 C CA . PHE A 1 71 ? 4.506 -10.964 7.753 1 97.83 71 PHE A CA 1
ATOM 595 C C . PHE A 1 71 ? 5.887 -11.213 8.349 1 97.83 71 PHE A C 1
ATOM 597 O O . PHE A 1 71 ? 6.719 -11.888 7.739 1 97.83 71 PHE A O 1
ATOM 604 N N . ASP A 1 72 ? 6.059 -10.625 9.601 1 97.2 72 ASP A N 1
ATOM 605 C CA . ASP A 1 72 ? 7.376 -10.702 10.225 1 97.2 72 ASP A CA 1
ATOM 606 C C . ASP A 1 72 ? 8.459 -10.169 9.289 1 97.2 72 ASP A C 1
ATOM 608 O O . ASP A 1 72 ? 9.422 -10.875 8.981 1 97.2 72 ASP A O 1
ATOM 612 N N . ILE A 1 73 ? 8.176 -8.967 8.893 1 98.27 73 ILE A N 1
ATOM 613 C CA . ILE A 1 73 ? 9.013 -8.332 7.881 1 98.27 73 ILE A CA 1
ATOM 614 C C . ILE A 1 73 ? 10.389 -8.024 8.468 1 98.27 73 ILE A C 1
ATOM 616 O O . ILE A 1 73 ? 10.493 -7.441 9.55 1 98.27 73 ILE A O 1
ATOM 620 N N . LYS A 1 74 ? 11.368 -8.391 7.717 1 97.75 74 LYS A N 1
ATOM 621 C CA . LYS A 1 74 ? 12.743 -8.11 8.121 1 97.75 74 LYS A CA 1
ATOM 622 C C . LYS A 1 74 ? 13.311 -6.923 7.348 1 97.75 74 LYS A C 1
ATOM 624 O O . LYS A 1 74 ? 14.109 -6.151 7.884 1 97.75 74 LYS A O 1
ATOM 629 N N . GLU A 1 75 ? 12.92 -6.882 6.154 1 98.38 75 GLU A N 1
ATOM 630 C CA . GLU A 1 75 ? 13.428 -5.844 5.262 1 98.38 75 GLU A CA 1
ATOM 631 C C . GLU A 1 75 ? 12.477 -5.606 4.093 1 98.38 75 GLU A C 1
ATOM 633 O O . GLU A 1 75 ? 11.893 -6.552 3.558 1 98.38 75 GLU A O 1
ATOM 638 N N . VAL A 1 76 ? 12.364 -4.373 3.736 1 98.7 76 VAL A N 1
ATOM 639 C CA . VAL A 1 76 ? 11.665 -4.05 2.496 1 98.7 76 VAL A CA 1
ATOM 640 C C . VAL A 1 76 ? 12.342 -2.863 1.814 1 98.7 76 VAL A C 1
ATOM 642 O O . VAL A 1 76 ? 12.807 -1.937 2.483 1 98.7 76 VAL A O 1
ATOM 645 N N . SER A 1 77 ? 12.423 -2.951 0.601 1 98.84 77 SER A N 1
ATOM 646 C CA . SER A 1 77 ? 12.835 -1.829 -0.235 1 98.84 77 SER A CA 1
ATOM 647 C C . SER A 1 77 ? 12.042 -1.788 -1.537 1 98.84 77 SER A C 1
ATOM 649 O O . SER A 1 77 ? 11.726 -2.833 -2.111 1 98.84 77 SER A O 1
ATOM 651 N N . LEU A 1 78 ? 11.77 -0.65 -1.993 1 98.8 78 LEU A N 1
ATOM 652 C CA . LEU A 1 78 ? 11.029 -0.417 -3.228 1 98.8 78 LEU A CA 1
ATOM 653 C C . LEU A 1 78 ? 11.523 0.845 -3.928 1 98.8 78 LEU A C 1
ATOM 655 O O . LEU A 1 78 ? 11.777 1.862 -3.277 1 98.8 78 LEU A O 1
ATOM 659 N N . LYS A 1 79 ? 11.719 0.748 -5.179 1 98.76 79 LYS A N 1
ATOM 660 C CA . LYS A 1 79 ? 12.114 1.905 -5.978 1 98.76 79 LYS A CA 1
ATOM 661 C C . LYS A 1 79 ? 11.471 1.865 -7.361 1 98.76 79 LYS A C 1
ATOM 663 O O . LYS A 1 79 ? 11.406 0.807 -7.991 1 98.76 79 LYS A O 1
ATOM 668 N N . SER A 1 80 ? 10.986 3.003 -7.816 1 98.66 80 SER A N 1
ATOM 669 C CA . SER A 1 80 ? 10.469 3.114 -9.176 1 98.66 80 SER A CA 1
ATOM 670 C C . SER A 1 80 ? 10.515 4.557 -9.668 1 98.66 80 SER A C 1
ATOM 672 O O . SER A 1 80 ? 10.303 5.491 -8.891 1 98.66 80 SER A O 1
ATOM 674 N N . ILE A 1 81 ? 10.779 4.716 -10.857 1 97.63 81 ILE A N 1
ATOM 675 C CA . ILE A 1 81 ? 10.69 6.018 -11.508 1 97.63 81 ILE A CA 1
ATOM 676 C C . ILE A 1 81 ? 9.637 5.971 -12.614 1 97.63 81 ILE A C 1
ATOM 678 O O . ILE A 1 81 ? 9.644 6.805 -13.522 1 97.63 81 ILE A O 1
ATOM 682 N N . GLU A 1 82 ? 8.838 4.8 -12.559 1 94.1 82 GLU A N 1
ATOM 683 C CA . GLU A 1 82 ? 7.753 4.585 -13.512 1 94.1 82 GLU A CA 1
ATOM 684 C C . GLU A 1 82 ? 6.397 4.585 -12.813 1 94.1 82 GLU A C 1
ATOM 686 O O . GLU A 1 82 ? 6.309 4.301 -11.617 1 94.1 82 GLU A O 1
ATOM 691 N N . ASN A 1 83 ? 5.387 4.862 -13.625 1 93.9 83 ASN A N 1
ATOM 692 C CA . ASN A 1 83 ? 4.049 4.872 -13.044 1 93.9 83 ASN A CA 1
ATOM 693 C C . ASN A 1 83 ? 3.159 3.799 -13.667 1 93.9 83 ASN A C 1
ATOM 695 O O . ASN A 1 83 ? 1.935 3.938 -13.69 1 93.9 83 ASN A O 1
ATOM 699 N N . THR A 1 84 ? 3.766 2.817 -14.248 1 96.77 84 THR A N 1
ATOM 700 C CA . THR A 1 84 ? 3.151 1.582 -14.722 1 96.77 84 THR A CA 1
ATOM 701 C C . THR A 1 84 ? 3.973 0.369 -14.294 1 96.77 84 THR A C 1
ATOM 703 O O . THR A 1 84 ? 5.058 0.129 -14.828 1 96.77 84 THR A O 1
ATOM 706 N N . TYR A 1 85 ? 3.377 -0.378 -13.448 1 98.37 85 TYR A N 1
ATOM 707 C CA . TYR A 1 85 ? 4.152 -1.447 -12.828 1 98.37 85 TYR A CA 1
ATOM 708 C C . TYR A 1 85 ? 4.012 -2.746 -13.612 1 98.37 85 TYR A C 1
ATOM 710 O O . TYR A 1 85 ? 2.917 -3.304 -13.711 1 98.37 85 TYR A O 1
ATOM 718 N N . ARG A 1 86 ? 5.099 -3.139 -14.188 1 98.45 86 ARG A N 1
ATOM 719 C CA . ARG A 1 86 ? 5.302 -4.415 -14.867 1 98.45 86 ARG A C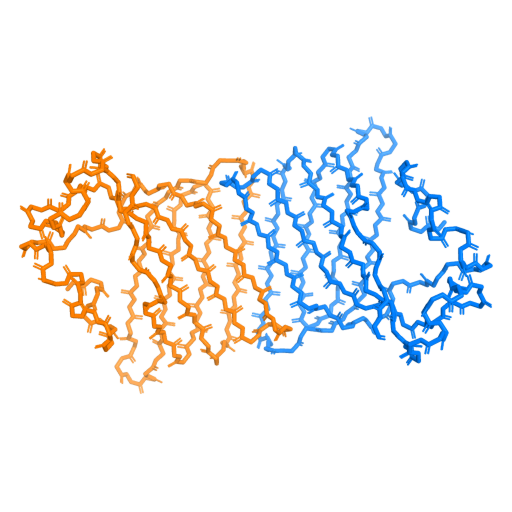A 1
ATOM 720 C C . ARG A 1 86 ? 6.582 -5.092 -14.387 1 98.45 86 ARG A C 1
ATOM 722 O O . ARG A 1 86 ? 7.576 -4.422 -14.102 1 98.45 86 ARG A O 1
ATOM 729 N N . GLY A 1 87 ? 6.4 -6.402 -14.284 1 98.13 87 GLY A N 1
ATOM 730 C CA . GLY A 1 87 ? 7.665 -7.023 -13.924 1 98.13 87 GLY A CA 1
ATOM 731 C C . GLY A 1 87 ? 7.535 -8.499 -13.602 1 98.13 87 GLY A C 1
ATOM 732 O O . GLY A 1 87 ? 6.468 -9.089 -13.787 1 98.13 87 GLY A O 1
ATOM 733 N N . ASP A 1 88 ? 8.66 -9.054 -13.279 1 98.78 88 ASP A N 1
ATOM 734 C CA . ASP A 1 88 ? 8.78 -10.426 -12.795 1 98.78 88 ASP A CA 1
ATOM 735 C C . ASP A 1 88 ? 8.816 -10.469 -11.269 1 98.78 88 ASP A C 1
ATOM 737 O O . ASP A 1 88 ? 9.345 -9.558 -10.629 1 98.78 88 ASP A O 1
ATOM 741 N N . ILE A 1 89 ? 8.293 -11.515 -10.73 1 98.76 89 ILE A N 1
ATOM 742 C CA . ILE A 1 89 ? 8.419 -11.742 -9.294 1 98.76 89 ILE A CA 1
ATOM 743 C C . ILE A 1 89 ? 9.179 -13.043 -9.043 1 98.76 89 ILE A C 1
ATOM 745 O O . ILE A 1 89 ? 8.815 -14.094 -9.574 1 98.76 89 ILE A O 1
ATOM 749 N N . GLU A 1 90 ? 10.198 -12.937 -8.304 1 98.44 90 GLU A N 1
ATOM 750 C CA . GLU A 1 90 ? 10.962 -14.094 -7.848 1 98.44 90 GLU A CA 1
ATOM 751 C C . GLU A 1 90 ? 10.749 -14.343 -6.357 1 98.44 90 GLU A C 1
ATOM 753 O O . GLU A 1 90 ? 10.942 -13.442 -5.538 1 98.44 90 GLU A O 1
ATOM 758 N N . ILE A 1 91 ? 10.421 -15.506 -6.046 1 97.88 91 ILE A N 1
ATOM 759 C CA . ILE A 1 91 ? 10.199 -15.876 -4.653 1 97.88 91 ILE A CA 1
ATOM 760 C C . ILE A 1 91 ? 11.069 -17.078 -4.293 1 97.88 91 ILE A C 1
ATOM 762 O O . ILE A 1 91 ? 11.072 -18.085 -5.005 1 97.88 91 ILE A O 1
ATOM 766 N N . LYS A 1 92 ? 11.73 -16.925 -3.23 1 95.83 92 LYS A N 1
ATOM 767 C CA . LYS A 1 92 ? 12.521 -18.015 -2.667 1 95.83 92 LYS A CA 1
ATOM 768 C C . LYS A 1 92 ? 12.373 -18.076 -1.149 1 95.83 92 LYS A C 1
ATOM 770 O O . LYS A 1 92 ? 12.12 -17.056 -0.504 1 95.83 92 LYS A O 1
ATOM 775 N N . LYS A 1 93 ? 12.456 -19.229 -0.662 1 94.06 93 LYS A N 1
ATOM 776 C CA . LYS A 1 93 ? 12.537 -19.418 0.784 1 94.06 93 LYS A CA 1
ATOM 777 C C . LYS A 1 93 ? 13.897 -19.979 1.19 1 94.06 93 LYS A C 1
ATOM 779 O O . LYS A 1 93 ? 14.299 -21.046 0.722 1 94.06 93 LYS A O 1
ATOM 784 N N . ASP A 1 94 ? 14.502 -19.16 1.97 1 91.78 94 ASP A N 1
ATOM 785 C CA . ASP A 1 94 ? 15.807 -19.602 2.452 1 91.78 94 ASP A CA 1
ATOM 786 C C . ASP A 1 94 ? 15.667 -20.763 3.434 1 91.78 94 ASP A C 1
ATOM 788 O O . ASP A 1 94 ? 15.024 -20.626 4.477 1 91.78 94 ASP A O 1
ATOM 792 N N . VAL A 1 95 ? 16.253 -21.928 3.181 1 86.6 95 VAL A N 1
ATOM 793 C CA . VAL A 1 95 ? 16.097 -23.162 3.944 1 86.6 95 VAL A CA 1
ATOM 794 C C . VAL A 1 95 ? 16.746 -23.007 5.317 1 86.6 95 VAL A C 1
ATOM 796 O O . VAL A 1 95 ? 16.218 -23.496 6.319 1 86.6 95 VAL A O 1
ATOM 799 N N . GLU A 1 96 ? 17.803 -22.31 5.386 1 90.36 96 GLU A N 1
ATOM 800 C CA . GLU A 1 96 ? 18.535 -22.183 6.643 1 90.36 96 GLU A CA 1
ATOM 801 C C . GLU A 1 96 ? 17.849 -21.196 7.584 1 90.36 96 GLU A C 1
ATOM 803 O O . GLU A 1 96 ? 17.723 -21.458 8.782 1 90.36 96 GLU A O 1
ATOM 808 N N . THR A 1 97 ? 17.307 -20.107 7.057 1 91.13 97 THR A N 1
ATOM 809 C CA . THR A 1 97 ? 16.783 -19.039 7.901 1 91.13 97 THR A CA 1
ATOM 810 C C . THR A 1 97 ? 15.258 -19.072 7.931 1 91.13 97 THR A C 1
ATOM 812 O O . THR A 1 97 ? 14.634 -18.419 8.77 1 91.13 97 THR A O 1
ATOM 815 N N . ASP A 1 98 ? 14.678 -19.9 6.996 1 92.91 98 ASP A N 1
ATOM 816 C CA . ASP A 1 98 ? 13.228 -20.002 6.867 1 92.91 98 ASP A CA 1
ATOM 817 C C . ASP A 1 98 ? 12.609 -18.644 6.542 1 92.91 98 ASP A C 1
ATOM 819 O O . ASP A 1 98 ? 11.555 -18.293 7.076 1 92.91 98 ASP A O 1
ATOM 823 N N . ILE A 1 99 ? 13.299 -17.838 5.754 1 95.98 99 ILE A N 1
ATOM 824 C CA . ILE A 1 99 ? 12.897 -16.485 5.386 1 95.98 99 ILE A CA 1
ATOM 825 C C . ILE A 1 99 ? 12.528 -16.442 3.904 1 95.98 99 ILE A C 1
ATOM 827 O O . ILE A 1 99 ? 13.235 -17.006 3.066 1 95.98 99 ILE A O 1
ATOM 831 N N . PHE A 1 100 ? 11.383 -15.797 3.663 1 97.35 100 PHE A N 1
ATOM 832 C CA . PHE A 1 100 ? 11.01 -15.504 2.284 1 97.35 100 PHE A CA 1
ATOM 833 C C . PHE A 1 100 ? 11.845 -14.357 1.729 1 97.35 100 PHE A C 1
ATOM 835 O O . PHE A 1 100 ? 12.023 -13.334 2.392 1 97.35 100 PHE A O 1
ATOM 842 N N . ILE A 1 101 ? 12.358 -14.546 0.551 1 98.13 101 ILE A N 1
ATOM 843 C CA . ILE A 1 101 ? 12.992 -13.482 -0.219 1 98.13 101 ILE A CA 1
ATOM 844 C C . ILE A 1 101 ? 12.221 -13.255 -1.517 1 98.13 101 ILE A C 1
ATOM 846 O O . ILE A 1 101 ? 12.175 -14.134 -2.381 1 98.13 101 ILE A O 1
ATOM 850 N N . VAL A 1 102 ? 11.625 -12.128 -1.645 1 98.7 102 VAL A N 1
ATOM 851 C CA . VAL A 1 102 ? 10.803 -11.773 -2.797 1 98.7 102 VAL A CA 1
ATOM 852 C C . VAL A 1 102 ? 11.441 -10.606 -3.547 1 98.7 102 VAL A C 1
ATOM 854 O O . VAL A 1 102 ? 11.726 -9.562 -2.957 1 98.7 102 VAL A O 1
ATOM 857 N N . LYS A 1 103 ? 11.681 -10.839 -4.79 1 98.8 103 LYS A N 1
ATOM 858 C CA . LYS A 1 103 ? 12.232 -9.783 -5.634 1 98.8 103 LYS A CA 1
ATOM 859 C C . LYS A 1 103 ? 11.3 -9.467 -6.8 1 98.8 103 LYS A C 1
ATOM 861 O O . LYS A 1 103 ? 10.843 -10.373 -7.499 1 98.8 103 LYS A O 1
ATOM 866 N N . VAL A 1 104 ? 10.979 -8.287 -6.923 1 98.8 104 VAL A N 1
ATOM 867 C CA . VAL A 1 104 ? 10.28 -7.803 -8.109 1 98.8 104 VAL A CA 1
ATOM 868 C C . VAL A 1 104 ? 11.261 -7.074 -9.025 1 98.8 104 VAL A C 1
ATOM 870 O O . VAL A 1 104 ? 11.985 -6.179 -8.583 1 98.8 104 VAL A O 1
ATOM 873 N N . ILE A 1 105 ? 11.262 -7.468 -10.241 1 98.49 105 ILE A N 1
ATOM 874 C CA . ILE A 1 105 ? 12.16 -6.867 -11.221 1 98.49 105 ILE A CA 1
ATOM 875 C C . ILE A 1 105 ? 11.355 -6.356 -12.414 1 98.49 105 ILE A C 1
ATOM 877 O O . ILE A 1 105 ? 10.62 -7.117 -13.047 1 98.49 105 ILE A O 1
ATOM 881 N N . GLY A 1 106 ? 11.516 -5.171 -12.728 1 98.4 106 GLY A N 1
ATOM 882 C CA . GLY A 1 106 ? 10.792 -4.535 -13.817 1 98.4 106 GLY A CA 1
ATOM 883 C C . GLY A 1 106 ? 10.746 -3.023 -13.701 1 98.4 106 GLY A C 1
ATOM 884 O O . GLY A 1 106 ? 11.76 -2.387 -13.408 1 98.4 106 GLY A O 1
ATOM 885 N N . THR A 1 107 ? 9.597 -2.461 -13.952 1 98.56 107 THR A N 1
ATOM 886 C CA . THR A 1 107 ? 9.45 -1.014 -13.835 1 98.56 107 THR A CA 1
ATOM 887 C C . THR A 1 107 ? 9.389 -0.593 -12.37 1 98.56 107 THR A C 1
ATOM 889 O O . THR A 1 107 ? 9.508 0.592 -12.053 1 98.56 107 THR A O 1
ATOM 892 N N . VAL A 1 108 ? 9.269 -1.542 -11.514 1 98.35 108 VAL A N 1
ATOM 893 C CA . VAL A 1 108 ? 9.422 -1.362 -10.074 1 98.35 108 VAL A CA 1
ATOM 894 C C . VAL A 1 108 ? 10.378 -2.416 -9.52 1 98.35 108 VAL A C 1
ATOM 896 O O . VAL A 1 108 ? 10.288 -3.593 -9.875 1 98.35 108 VAL A O 1
ATOM 899 N N . GLU A 1 109 ? 11.286 -2.014 -8.741 1 98.76 109 GLU A N 1
ATOM 900 C CA . GLU A 1 109 ? 12.21 -2.923 -8.069 1 98.76 109 GLU A CA 1
ATOM 901 C C . GLU A 1 109 ? 11.883 -3.045 -6.584 1 98.76 109 GLU A C 1
ATOM 903 O O . GLU A 1 109 ? 11.837 -2.042 -5.869 1 98.76 109 GLU A O 1
ATOM 908 N N . THR A 1 110 ? 11.668 -4.255 -6.147 1 98.78 110 THR A N 1
ATOM 909 C CA . THR A 1 110 ? 11.303 -4.468 -4.751 1 98.78 110 THR A CA 1
ATOM 910 C C . THR A 1 110 ? 12.069 -5.651 -4.166 1 98.78 110 THR A C 1
ATOM 912 O O . THR A 1 110 ? 12.273 -6.661 -4.842 1 98.78 110 THR A O 1
ATOM 915 N N . LEU A 1 111 ? 12.46 -5.529 -3.006 1 98.87 111 LEU A N 1
ATOM 916 C CA . LEU A 1 111 ? 12.969 -6.626 -2.189 1 98.87 111 LEU A CA 1
ATOM 917 C C . LEU A 1 111 ? 12.199 -6.729 -0.877 1 98.87 111 LEU A C 1
ATOM 919 O O . LEU A 1 111 ? 12.012 -5.727 -0.181 1 98.87 111 LEU A O 1
ATOM 923 N N . ILE A 1 112 ? 11.731 -7.888 -0.584 1 98.73 112 ILE A N 1
ATOM 924 C CA . ILE A 1 112 ? 11.062 -8.165 0.682 1 98.73 112 ILE A CA 1
ATOM 925 C C . ILE A 1 112 ? 11.686 -9.395 1.338 1 98.73 112 ILE A C 1
ATOM 927 O O . ILE A 1 112 ? 11.833 -10.44 0.698 1 98.73 112 ILE A O 1
ATOM 931 N N . LYS A 1 113 ? 12.075 -9.301 2.49 1 98.44 113 LYS A N 1
ATOM 932 C CA . LYS A 1 113 ? 12.446 -10.427 3.343 1 98.44 113 LYS A CA 1
ATOM 933 C C . LYS A 1 113 ? 11.47 -10.579 4.506 1 98.44 113 LYS A C 1
ATOM 935 O O . LYS A 1 113 ? 11.273 -9.643 5.284 1 98.44 113 LYS A O 1
ATOM 940 N N . ALA A 1 114 ? 10.926 -11.719 4.612 1 98.15 114 ALA A N 1
ATOM 941 C CA . ALA A 1 114 ? 9.856 -11.897 5.59 1 98.15 114 ALA A CA 1
ATOM 942 C C . ALA A 1 114 ? 9.863 -13.312 6.16 1 98.15 114 ALA A C 1
ATOM 944 O O . ALA A 1 114 ? 10.257 -14.261 5.477 1 98.15 114 ALA A O 1
ATOM 945 N N . GLY A 1 115 ? 9.369 -13.439 7.305 1 97.11 115 GLY A N 1
ATOM 946 C CA . GLY A 1 115 ? 9.345 -14.739 7.957 1 97.11 115 GLY A CA 1
ATOM 947 C C . GLY A 1 115 ? 8.16 -15.592 7.546 1 97.11 115 GLY A C 1
ATOM 948 O O . GLY A 1 115 ? 8.207 -16.819 7.648 1 97.11 115 GLY A O 1
ATOM 949 N N . VAL A 1 116 ? 7.115 -14.915 7.194 1 96.65 116 VAL A N 1
ATOM 950 C CA . VAL A 1 116 ? 5.896 -15.634 6.841 1 96.65 116 VAL A CA 1
ATOM 951 C C . VAL A 1 116 ? 5.358 -15.118 5.508 1 96.65 116 VAL A C 1
ATOM 953 O O . VAL A 1 116 ? 5.394 -13.914 5.241 1 96.65 116 VAL A O 1
ATOM 956 N N . GLY A 1 117 ? 4.927 -15.987 4.645 1 96.72 117 GLY A N 1
ATOM 957 C CA . GLY A 1 117 ? 4.217 -15.68 3.414 1 96.72 117 GLY A CA 1
ATOM 958 C C . GLY A 1 117 ? 2.982 -16.537 3.208 1 96.72 117 GLY A C 1
ATOM 959 O O . GLY A 1 117 ? 3.001 -17.739 3.482 1 96.72 117 GLY A O 1
ATOM 960 N N . ILE A 1 118 ? 1.905 -15.915 2.776 1 96.94 118 ILE A N 1
ATOM 961 C CA . ILE A 1 118 ? 0.682 -16.669 2.521 1 96.94 118 ILE A CA 1
ATOM 962 C C . ILE A 1 118 ? 0.045 -16.195 1.216 1 96.94 118 ILE A C 1
ATOM 964 O O . ILE A 1 118 ? 0.203 -15.035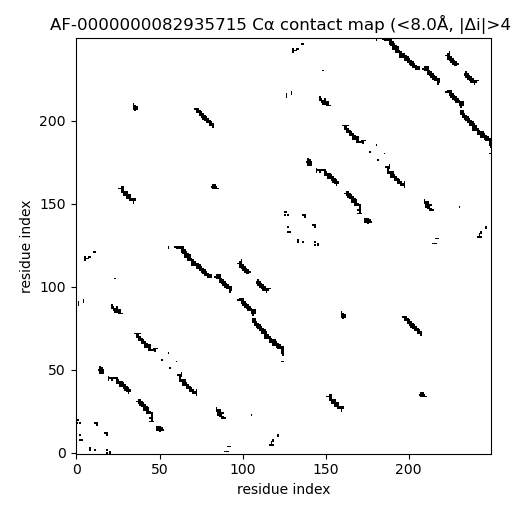 0.828 1 96.94 118 ILE A O 1
ATOM 968 N N . ILE A 1 119 ? -0.62 -17.041 0.544 1 97.16 119 ILE A N 1
ATOM 969 C CA . ILE A 1 119 ? -1.525 -16.643 -0.529 1 97.16 119 ILE A CA 1
ATOM 970 C C . ILE A 1 119 ? -2.849 -16.166 0.062 1 97.16 119 ILE A C 1
ATOM 972 O O . ILE A 1 119 ? -3.673 -16.978 0.491 1 97.16 119 ILE A O 1
ATOM 976 N N . GLN A 1 120 ? -2.989 -14.938 0.015 1 96.06 120 GLN A N 1
ATOM 977 C CA . GLN A 1 120 ? -4.125 -14.325 0.696 1 96.06 120 GLN A CA 1
ATOM 978 C C . GLN A 1 120 ? -5.413 -14.518 -0.099 1 96.06 120 GLN A C 1
ATOM 980 O O . GLN A 1 120 ? -6.472 -14.774 0.477 1 96.06 120 GLN A O 1
ATOM 985 N N . SER A 1 121 ? -5.298 -14.371 -1.393 1 96.4 121 SER A N 1
ATOM 986 C CA . SER A 1 121 ? -6.497 -14.517 -2.212 1 96.4 121 SER A CA 1
ATOM 987 C C . SER A 1 121 ? -6.145 -14.916 -3.641 1 96.4 121 SER A C 1
ATOM 989 O O . SER A 1 121 ? -5.058 -14.6 -4.13 1 96.4 121 SER A O 1
ATOM 991 N N . VAL A 1 122 ? -6.982 -15.691 -4.216 1 96.49 122 VAL A N 1
ATOM 992 C CA . VAL A 1 122 ? -7.012 -16.039 -5.633 1 96.49 122 VAL A CA 1
ATOM 993 C C . VAL A 1 122 ? -8.403 -15.767 -6.202 1 96.49 122 VAL A C 1
ATOM 995 O O . VAL A 1 122 ? -9.383 -16.39 -5.787 1 96.49 122 VAL A O 1
ATOM 998 N N . LYS A 1 123 ? -8.409 -14.813 -7.093 1 97.08 123 LYS A N 1
ATOM 999 C CA . LYS A 1 123 ? -9.705 -14.406 -7.63 1 97.08 123 LYS A CA 1
ATOM 1000 C C . LYS A 1 123 ? -9.687 -14.389 -9.155 1 97.08 123 LYS A C 1
ATOM 1002 O O . LYS A 1 123 ? -8.648 -14.13 -9.767 1 97.08 123 LYS A O 1
ATOM 1007 N N . GLY A 1 124 ? -10.889 -14.674 -9.666 1 97.29 124 GLY A N 1
ATOM 1008 C CA . GLY A 1 124 ? -11.072 -14.504 -11.098 1 97.29 124 GLY A CA 1
ATOM 1009 C C . GLY A 1 124 ? -11.873 -13.266 -11.455 1 97.29 124 GLY A C 1
ATOM 1010 O O . GLY A 1 124 ? -12.702 -12.808 -10.666 1 97.29 124 GLY A O 1
ATOM 1011 N N . TYR A 1 125 ? -11.499 -12.801 -12.63 1 97.15 125 TYR A N 1
ATOM 1012 C CA . TYR A 1 125 ? -12.348 -11.73 -13.14 1 97.15 125 TYR A CA 1
ATOM 1013 C C . TYR A 1 125 ? -12.275 -11.654 -14.66 1 97.15 125 TYR A C 1
ATOM 1015 O O . TYR A 1 125 ? -11.335 -12.167 -15.27 1 97.15 125 TYR A O 1
ATOM 1023 N N . MET B 1 1 ? 2.483 25.937 6.549 1 88.37 1 MET B N 1
ATOM 1024 C CA . MET B 1 1 ? 2.142 24.633 7.108 1 88.37 1 MET B CA 1
ATOM 1025 C C . MET B 1 1 ? 1.996 23.589 6.006 1 88.37 1 MET B C 1
ATOM 1027 O O . MET B 1 1 ? 1.74 23.933 4.85 1 88.37 1 MET B O 1
ATOM 1031 N N . TRP B 1 2 ? 2.256 22.301 6.349 1 93.52 2 TRP B N 1
ATOM 1032 C CA . TRP B 1 2 ? 2.299 21.259 5.329 1 93.52 2 TRP B CA 1
ATOM 1033 C C . TRP B 1 2 ? 0.988 21.203 4.552 1 93.52 2 TRP B C 1
ATOM 1035 O O . TRP B 1 2 ? 0.977 20.87 3.364 1 93.52 2 TRP B O 1
ATOM 1045 N N . ASN B 1 3 ? -0.134 21.487 5.18 1 93.12 3 ASN B N 1
ATOM 1046 C CA . ASN B 1 3 ? -1.449 21.357 4.561 1 93.12 3 ASN B CA 1
ATOM 1047 C C . ASN B 1 3 ? -1.708 22.476 3.556 1 93.12 3 ASN B C 1
ATOM 1049 O O . ASN B 1 3 ? -2.628 22.384 2.742 1 93.12 3 ASN B O 1
ATOM 1053 N N . ASP B 1 4 ? -0.873 23.531 3.565 1 91.71 4 ASP B N 1
ATOM 1054 C CA . ASP B 1 4 ? -1.036 24.668 2.665 1 91.71 4 ASP B CA 1
ATOM 1055 C C . ASP B 1 4 ? -0.811 24.255 1.212 1 91.71 4 ASP B C 1
ATOM 1057 O O . ASP B 1 4 ? -1.247 24.948 0.29 1 91.71 4 ASP B O 1
ATOM 1061 N N . TYR B 1 5 ? -0.136 23.144 1.026 1 92.4 5 TYR B N 1
ATOM 1062 C CA . TYR B 1 5 ? 0.211 22.714 -0.324 1 92.4 5 TYR B CA 1
ATOM 1063 C C . TYR B 1 5 ? -0.972 22.029 -0.999 1 92.4 5 TYR B C 1
ATOM 1065 O O . TYR B 1 5 ? -0.964 21.815 -2.213 1 92.4 5 TYR B O 1
ATOM 1073 N N . PHE B 1 6 ? -1.982 21.751 -0.14 1 92.79 6 PHE B N 1
ATOM 1074 C CA . PHE B 1 6 ? -3.123 21.01 -0.664 1 92.79 6 PHE B CA 1
ATOM 1075 C C . PHE B 1 6 ? -4.314 21.935 -0.886 1 92.79 6 PHE B C 1
ATOM 1077 O O . PHE B 1 6 ? -4.635 22.758 -0.027 1 92.79 6 PHE B O 1
ATOM 1084 N N . SER B 1 7 ? -4.969 21.785 -1.924 1 84.86 7 SER B N 1
ATOM 1085 C CA . SER B 1 7 ? -6.121 22.627 -2.23 1 84.86 7 SER B CA 1
ATOM 1086 C C . SER B 1 7 ? -7.324 22.252 -1.37 1 84.86 7 SER B C 1
ATOM 1088 O O . SER B 1 7 ? -8.142 23.11 -1.031 1 84.86 7 SER B O 1
ATOM 1090 N N . ASP B 1 8 ? -7.44 21.012 -0.988 1 82.49 8 ASP B N 1
ATOM 1091 C CA . ASP B 1 8 ? -8.596 20.531 -0.239 1 82.49 8 ASP B CA 1
ATOM 1092 C C . ASP B 1 8 ? -8.288 20.45 1.255 1 82.49 8 ASP B C 1
ATOM 1094 O O . ASP B 1 8 ? -8.66 19.481 1.919 1 82.49 8 ASP B O 1
ATOM 1098 N N . ASP B 1 9 ? -7.64 21.449 1.775 1 84.02 9 ASP B N 1
ATOM 1099 C CA . ASP B 1 9 ? -7.227 21.39 3.174 1 84.02 9 ASP B CA 1
ATOM 1100 C C . ASP B 1 9 ? -8.241 22.091 4.075 1 84.02 9 ASP B C 1
ATOM 1102 O O . ASP B 1 9 ? -8.006 22.252 5.275 1 84.02 9 ASP B O 1
ATOM 1106 N N . LYS B 1 10 ? -9.439 22.518 3.572 1 89.33 10 LYS B N 1
ATOM 1107 C CA . LYS B 1 10 ? -10.386 23.359 4.298 1 89.33 10 LYS B CA 1
ATOM 1108 C C . LYS B 1 10 ? -10.858 22.677 5.579 1 89.33 10 LYS B C 1
ATOM 1110 O O . LYS B 1 10 ? -10.954 23.315 6.629 1 89.33 10 LYS B O 1
ATOM 1115 N N . PHE B 1 11 ? -11.052 21.398 5.463 1 94.53 11 PHE B N 1
ATOM 1116 C CA . PHE B 1 11 ? -11.588 20.707 6.63 1 94.53 11 PHE B CA 1
ATOM 1117 C C . PHE B 1 11 ? -10.582 20.717 7.775 1 94.53 11 PHE B C 1
ATOM 1119 O O . PHE B 1 11 ? -10.931 21.04 8.912 1 94.53 11 PHE B O 1
ATOM 1126 N N . ILE B 1 12 ? -9.334 20.413 7.505 1 94.9 12 ILE B N 1
ATOM 1127 C CA . ILE B 1 12 ? -8.292 20.378 8.525 1 94.9 12 ILE B CA 1
ATOM 1128 C C . ILE B 1 12 ? -8.125 21.767 9.139 1 94.9 12 ILE B C 1
ATOM 1130 O O . ILE B 1 12 ? -8.009 21.903 10.359 1 94.9 12 ILE B O 1
ATOM 1134 N N . SER B 1 13 ? -8.197 22.727 8.285 1 93.37 13 SER B N 1
ATOM 1135 C CA . SER B 1 13 ? -8.003 24.096 8.751 1 93.37 13 SER B CA 1
ATOM 1136 C C . SER B 1 13 ? -9.178 24.562 9.604 1 93.37 13 SER B C 1
ATOM 1138 O O . SER B 1 13 ? -9.035 25.471 10.425 1 93.37 13 SER B O 1
ATOM 1140 N N . MET B 1 14 ? -10.273 23.913 9.403 1 95.4 14 MET B N 1
ATOM 1141 C CA . MET B 1 14 ? -11.47 24.287 10.15 1 95.4 14 MET B CA 1
ATOM 1142 C C . MET B 1 14 ? -11.436 23.704 11.559 1 95.4 14 MET B C 1
ATOM 1144 O O . MET B 1 14 ? -11.886 24.344 12.512 1 95.4 14 MET B O 1
ATOM 1148 N N . ILE B 1 15 ? -10.841 22.574 11.628 1 96.92 15 ILE B N 1
ATOM 1149 C CA . ILE B 1 15 ? -11.018 21.909 12.914 1 96.92 15 ILE B CA 1
ATOM 1150 C C . ILE B 1 15 ? -9.789 22.144 13.79 1 96.92 15 ILE B C 1
ATOM 1152 O O . ILE B 1 15 ? -9.831 21.921 15.002 1 96.92 15 ILE B O 1
ATOM 1156 N N . TYR B 1 16 ? -8.777 22.615 13.215 1 97.06 16 TYR B N 1
ATOM 1157 C CA . TYR B 1 16 ? -7.585 22.976 13.973 1 97.06 16 TYR B CA 1
ATOM 1158 C C . TYR B 1 16 ? -7.352 24.482 13.939 1 97.06 16 TYR B C 1
ATOM 1160 O O . TYR B 1 16 ? -7.326 25.089 12.866 1 97.06 16 TYR B O 1
ATOM 1168 N N . THR B 1 17 ? -7.105 24.976 15.055 1 95.96 17 THR B N 1
ATOM 1169 C CA . THR B 1 17 ? -6.597 26.343 15.078 1 95.96 17 THR B CA 1
ATOM 1170 C C . THR B 1 17 ? -5.177 26.402 14.521 1 95.96 17 THR B C 1
ATOM 1172 O O . THR B 1 17 ? -4.858 27.277 13.713 1 95.96 17 THR B O 1
ATOM 1175 N N . ASN B 1 18 ? -4.387 25.451 14.958 1 95.47 18 ASN B N 1
ATOM 1176 C CA . ASN B 1 18 ? -3.042 25.217 14.443 1 95.47 18 ASN B CA 1
ATOM 1177 C C . ASN B 1 18 ? -2.852 23.765 14.014 1 95.47 18 ASN B C 1
ATOM 1179 O O . ASN B 1 18 ? -2.805 22.865 14.855 1 95.47 18 ASN B O 1
ATOM 1183 N N . VAL B 1 19 ? -2.718 23.659 12.758 1 95.71 19 VAL B N 1
ATOM 1184 C CA . VAL B 1 19 ? -2.539 22.304 12.246 1 95.71 19 VAL B CA 1
ATOM 1185 C C . VAL B 1 19 ? -1.245 21.709 12.799 1 95.71 19 VAL B C 1
ATOM 1187 O O . VAL B 1 19 ? -0.191 22.346 12.748 1 95.71 19 VAL B O 1
ATOM 1190 N N . PRO B 1 20 ? -1.358 20.476 13.275 1 97 20 PRO B N 1
ATOM 1191 C CA . PRO B 1 20 ? -0.158 19.898 13.885 1 97 20 PRO B CA 1
ATOM 1192 C C . PRO B 1 20 ? 0.933 19.587 12.863 1 97 20 PRO B C 1
ATOM 1194 O O . PRO B 1 20 ? 0.63 19.246 11.717 1 97 20 PRO B O 1
ATOM 1197 N N . PRO B 1 21 ? 2.224 19.699 13.361 1 97.09 21 PRO B N 1
ATOM 1198 C CA . PRO B 1 21 ? 3.306 19.222 12.496 1 97.09 21 PRO B CA 1
ATOM 1199 C C . PRO B 1 21 ? 3.291 17.706 12.314 1 97.09 21 PRO B C 1
ATOM 1201 O O . PRO B 1 21 ? 2.718 16.987 13.138 1 97.09 21 PRO B O 1
ATOM 1204 N N . LEU B 1 22 ? 3.865 17.261 11.326 1 98.08 22 LEU B N 1
ATOM 1205 C CA . LEU B 1 22 ? 3.901 15.83 11.045 1 98.08 22 LEU B CA 1
ATOM 1206 C C . LEU B 1 22 ? 5.153 15.191 11.636 1 98.08 22 LEU B C 1
ATOM 1208 O O . LEU B 1 22 ? 6.015 14.707 10.898 1 98.08 22 LEU B O 1
ATOM 1212 N N . LYS B 1 23 ? 5.144 15.149 12.897 1 98.19 23 LYS B N 1
ATOM 1213 C CA . LYS B 1 23 ? 6.295 14.626 13.627 1 98.19 23 LYS B CA 1
ATOM 1214 C C . LYS B 1 23 ? 5.904 13.424 14.482 1 98.19 23 LYS B C 1
ATOM 1216 O O . LYS B 1 23 ? 4.845 13.423 15.114 1 98.19 23 LYS B O 1
ATOM 1221 N N . ASN B 1 24 ? 6.78 12.45 14.426 1 97.27 24 ASN B N 1
ATOM 1222 C CA . ASN B 1 24 ? 6.618 11.267 15.264 1 97.27 24 ASN B CA 1
ATOM 1223 C C . ASN B 1 24 ? 5.245 10.63 15.075 1 97.27 24 ASN B C 1
ATOM 1225 O O . ASN B 1 24 ? 4.52 10.405 16.046 1 97.27 24 ASN B O 1
ATOM 1229 N N . LEU B 1 25 ? 5.009 10.363 13.923 1 98.55 25 LEU B N 1
ATOM 1230 C CA . LEU B 1 25 ? 3.686 9.871 13.553 1 98.55 25 LEU B CA 1
ATOM 1231 C C . LEU B 1 25 ? 3.653 8.346 13.558 1 98.55 25 LEU B C 1
ATOM 1233 O O . LEU B 1 25 ? 4.66 7.698 13.264 1 98.55 25 LEU B O 1
ATOM 1237 N N . ARG B 1 26 ? 2.526 7.843 13.952 1 98.24 26 ARG B N 1
ATOM 1238 C CA . ARG B 1 26 ? 2.192 6.466 13.604 1 98.24 26 ARG B CA 1
ATOM 1239 C C . ARG B 1 26 ? 1.756 6.36 12.147 1 98.24 26 ARG B C 1
ATOM 1241 O O . ARG B 1 26 ? 0.704 6.88 11.768 1 98.24 26 ARG B O 1
ATOM 1248 N N . ILE B 1 27 ? 2.482 5.721 11.325 1 98.63 27 ILE B N 1
ATOM 1249 C CA . ILE B 1 27 ? 2.169 5.547 9.91 1 98.63 27 ILE B CA 1
ATOM 1250 C C . ILE B 1 27 ? 1.534 4.176 9.687 1 98.63 27 ILE B C 1
ATOM 1252 O O . ILE B 1 27 ? 2.217 3.151 9.748 1 98.63 27 ILE B O 1
ATOM 1256 N N . GLU B 1 28 ? 0.34 4.207 9.428 1 98.62 28 GLU B N 1
ATOM 1257 C CA . GLU B 1 28 ? -0.453 2.983 9.371 1 98.62 28 GLU B CA 1
ATOM 1258 C C . GLU B 1 28 ? -0.268 2.266 8.037 1 98.62 28 GLU B C 1
ATOM 1260 O O . GLU B 1 28 ? -0.236 1.035 7.986 1 98.62 28 GLU B O 1
ATOM 1265 N N . LYS B 1 29 ? -0.113 3.061 6.985 1 98.55 29 LYS B N 1
ATOM 1266 C CA . LYS B 1 29 ? -0.078 2.402 5.683 1 98.55 29 LYS B CA 1
ATOM 1267 C C . LYS B 1 29 ? 0.65 3.259 4.652 1 98.55 29 LYS B C 1
ATOM 1269 O O . LYS B 1 29 ? 0.617 4.489 4.725 1 98.55 29 LYS B O 1
ATOM 1274 N N . ILE B 1 30 ? 1.339 2.68 3.75 1 98.84 30 ILE B N 1
ATOM 1275 C CA . ILE B 1 30 ? 1.855 3.184 2.482 1 98.84 30 ILE B CA 1
ATOM 1276 C C . ILE B 1 30 ? 1.469 2.231 1.353 1 98.84 30 ILE B C 1
ATOM 1278 O O . ILE B 1 30 ? 1.894 1.074 1.337 1 98.84 30 ILE B O 1
ATOM 1282 N N . GLU B 1 31 ? 0.646 2.718 0.511 1 98.79 31 GLU B N 1
ATOM 1283 C CA . GLU B 1 31 ? 0.083 1.861 -0.528 1 98.79 31 GLU B CA 1
ATOM 1284 C C . GLU B 1 31 ? 0.349 2.432 -1.918 1 98.79 31 GLU B C 1
ATOM 1286 O O . GLU B 1 31 ? 0.025 3.589 -2.192 1 98.79 31 GLU B O 1
ATOM 1291 N N . ILE B 1 32 ? 0.942 1.643 -2.757 1 98.74 32 ILE B N 1
ATOM 1292 C CA . ILE B 1 32 ? 1.034 1.937 -4.183 1 98.74 32 ILE B CA 1
ATOM 1293 C C . ILE B 1 32 ? 0.005 1.109 -4.948 1 98.74 32 ILE B C 1
ATOM 1295 O O . ILE B 1 32 ? 0.027 -0.123 -4.896 1 98.74 32 ILE B O 1
ATOM 1299 N N . SER B 1 33 ? -0.864 1.823 -5.615 1 98.44 33 SER B N 1
ATOM 1300 C CA . SER B 1 33 ? -1.966 1.137 -6.282 1 98.44 33 SER B CA 1
ATOM 1301 C C . SER B 1 33 ? -2.132 1.625 -7.718 1 98.44 33 SER B C 1
ATOM 1303 O O . SER B 1 33 ? -1.329 2.424 -8.204 1 98.44 33 SER B O 1
ATOM 1305 N N . ARG B 1 34 ? -3.099 0.981 -8.441 1 97.96 34 ARG B N 1
ATOM 1306 C CA . ARG B 1 34 ? -3.396 1.328 -9.827 1 97.96 34 ARG B CA 1
ATOM 1307 C C . ARG B 1 34 ? -2.149 1.221 -10.698 1 97.96 34 ARG B C 1
ATOM 1309 O O . ARG B 1 34 ? -1.818 2.152 -11.436 1 97.96 34 ARG B O 1
ATOM 1316 N N . GLU B 1 35 ? -1.362 0.232 -10.442 1 97.82 35 GLU B N 1
ATOM 1317 C CA . GLU B 1 35 ? -0.166 -0.091 -11.213 1 97.82 35 GLU B CA 1
ATOM 1318 C C . GLU B 1 35 ? 0.884 1.01 -11.092 1 97.82 35 GLU B C 1
ATOM 1320 O O . GLU B 1 35 ? 1.572 1.328 -12.064 1 97.82 35 GLU B O 1
ATOM 1325 N N . GLY B 1 36 ? 0.885 1.657 -9.949 1 97.86 36 GLY B N 1
ATOM 1326 C CA . GLY B 1 36 ? 1.914 2.659 -9.72 1 97.86 36 GLY B CA 1
ATOM 1327 C C . GLY B 1 36 ? 1.419 4.079 -9.919 1 97.86 36 GLY B C 1
ATOM 1328 O O . GLY B 1 36 ? 2.17 5.037 -9.722 1 97.86 36 GLY B O 1
ATOM 1329 N N . ASN B 1 37 ? 0.119 4.231 -10.196 1 98.07 37 ASN B N 1
ATOM 1330 C CA . ASN B 1 37 ? -0.395 5.553 -10.537 1 98.07 37 ASN B CA 1
ATOM 1331 C C . ASN B 1 37 ? -0.915 6.287 -9.305 1 98.07 37 ASN B C 1
ATOM 1333 O O . ASN B 1 37 ? -1.25 7.471 -9.377 1 98.07 37 ASN B O 1
ATOM 1337 N N . ARG B 1 38 ? -0.94 5.625 -8.217 1 98.6 38 ARG B N 1
ATOM 1338 C CA . ARG B 1 38 ? -1.401 6.258 -6.986 1 98.6 38 ARG B CA 1
ATOM 1339 C C . ARG B 1 38 ? -0.602 5.766 -5.784 1 98.6 38 ARG B C 1
ATOM 1341 O O . ARG B 1 38 ? -0.399 4.561 -5.619 1 98.6 38 ARG B O 1
ATOM 1348 N N . ILE B 1 39 ? -0.185 6.693 -4.994 1 98.82 39 ILE B N 1
ATOM 1349 C CA . ILE B 1 39 ? 0.442 6.371 -3.717 1 98.82 39 ILE B CA 1
ATOM 1350 C C . ILE B 1 39 ? -0.359 6.996 -2.577 1 98.82 39 ILE B C 1
ATOM 1352 O O . ILE B 1 39 ? -0.666 8.19 -2.608 1 98.82 39 ILE B O 1
ATOM 1356 N N . THR B 1 40 ? -0.705 6.236 -1.604 1 98.87 40 THR B N 1
ATOM 1357 C CA . THR B 1 40 ? -1.451 6.688 -0.435 1 98.87 40 THR B CA 1
ATOM 1358 C C . THR B 1 40 ? -0.622 6.515 0.835 1 98.87 40 THR B C 1
ATOM 1360 O O . THR B 1 40 ? -0.02 5.461 1.051 1 98.87 40 THR B O 1
ATOM 1363 N N . ILE B 1 41 ? -0.533 7.54 1.627 1 98.88 41 ILE B N 1
ATOM 1364 C CA . ILE B 1 41 ? 0.04 7.456 2.966 1 98.88 41 ILE B CA 1
ATOM 1365 C C . ILE B 1 41 ? -1.036 7.757 4.007 1 98.88 41 ILE B C 1
ATOM 1367 O O . ILE B 1 41 ? -1.742 8.764 3.907 1 98.88 41 ILE B O 1
ATOM 1371 N N . GLY B 1 42 ? -1.21 6.921 4.989 1 98.85 42 GLY B N 1
ATOM 1372 C CA . GLY B 1 42 ? -2.154 7.102 6.08 1 98.85 42 GLY B CA 1
ATOM 1373 C C . GLY B 1 42 ? -1.491 7.125 7.445 1 98.85 42 GLY B C 1
ATOM 1374 O O . GLY B 1 42 ? -0.664 6.264 7.753 1 98.85 42 GLY B O 1
ATOM 1375 N N . PHE B 1 43 ? -1.872 8.051 8.218 1 98.79 43 PHE B N 1
ATOM 1376 C CA . PHE B 1 43 ? -1.215 8.221 9.509 1 98.79 43 PHE B CA 1
ATOM 1377 C C . PHE B 1 43 ? -2.122 8.963 10.484 1 98.79 43 PHE B C 1
ATOM 1379 O O . PHE B 1 43 ? -3.091 9.605 10.073 1 98.79 43 PHE B O 1
ATOM 1386 N N . ASP B 1 44 ? -1.755 8.868 11.707 1 98.4 44 ASP B N 1
ATOM 1387 C CA . ASP B 1 44 ? -2.438 9.617 12.758 1 98.4 44 ASP B CA 1
ATOM 1388 C C . ASP B 1 44 ? -1.779 10.976 12.982 1 98.4 44 ASP B C 1
ATOM 1390 O O . ASP B 1 44 ? -0.55 11.078 13.015 1 98.4 44 ASP B O 1
ATOM 1394 N N . LEU B 1 45 ? -2.668 11.894 13.171 1 97.95 45 LEU B N 1
ATOM 1395 C CA . LEU B 1 45 ? -2.103 13.153 13.643 1 97.95 45 LEU B CA 1
ATOM 1396 C C . LEU B 1 45 ? -1.754 13.071 15.125 1 97.95 45 LEU B C 1
ATOM 1398 O O . LEU B 1 45 ? -2.408 12.351 15.883 1 97.95 45 LEU B O 1
ATOM 1402 N N . PRO B 1 46 ? -0.802 13.829 15.47 1 96.96 46 PRO B N 1
ATOM 1403 C CA . PRO B 1 46 ? -0.29 13.649 16.83 1 96.96 46 PRO B CA 1
ATOM 1404 C C . PRO B 1 46 ? -1.196 14.273 17.889 1 96.96 46 PRO B C 1
ATOM 1406 O O . PRO B 1 46 ? -1.049 13.985 19.08 1 96.96 46 PRO B O 1
ATOM 1409 N N . THR B 1 47 ? -2.15 15.179 17.442 1 97.14 47 THR B N 1
ATOM 1410 C CA . THR B 1 47 ? -3.04 15.825 18.401 1 97.14 47 THR B CA 1
ATOM 1411 C C . THR B 1 47 ? -4.474 15.845 17.879 1 97.14 47 THR B C 1
ATOM 1413 O O . THR B 1 47 ? -4.699 15.947 16.671 1 97.14 47 THR B O 1
ATOM 1416 N N . PHE B 1 48 ? -5.368 15.795 18.852 1 97.86 48 PHE B N 1
ATOM 1417 C CA . PHE B 1 48 ? -6.78 15.929 18.514 1 97.86 48 PHE B CA 1
ATOM 1418 C C . PHE B 1 48 ? -7.152 17.394 18.317 1 97.86 48 PHE B C 1
ATOM 1420 O O . PHE B 1 48 ? -6.559 18.28 18.936 1 97.86 48 PHE B O 1
ATOM 1427 N N . PRO B 1 49 ? -8.08 17.649 17.473 1 97.79 49 PRO B N 1
ATOM 1428 C CA . PRO B 1 49 ? -8.362 19.046 17.135 1 97.79 49 PRO B CA 1
ATOM 1429 C C . PRO B 1 49 ? -9.023 19.808 18.281 1 97.79 49 PRO B C 1
ATOM 1431 O O . PRO B 1 49 ? -9.673 19.203 19.137 1 97.79 49 PRO B O 1
ATOM 1434 N N . ASP B 1 50 ? -8.825 21.048 18.324 1 97.45 50 ASP B N 1
ATOM 1435 C CA . ASP B 1 50 ? -9.436 21.928 19.316 1 97.45 50 ASP B CA 1
ATOM 1436 C C . ASP B 1 50 ? -10.903 22.195 18.985 1 97.45 50 ASP B C 1
ATOM 1438 O O . ASP B 1 50 ? -11.697 22.514 19.872 1 97.45 50 ASP B O 1
ATOM 1442 N N . ASN B 1 51 ? -11.287 22.07 17.645 1 97.48 51 ASN B N 1
ATOM 1443 C CA . ASN B 1 51 ? -12.658 22.274 17.187 1 97.48 51 ASN B CA 1
ATOM 1444 C C . ASN B 1 51 ? -13.165 21.078 16.386 1 97.48 51 ASN B C 1
ATOM 1446 O O . ASN B 1 51 ? -13.53 21.218 15.218 1 97.48 51 ASN B O 1
ATOM 1450 N N . PRO B 1 52 ? -13.268 19.982 16.98 1 97.74 52 PRO B N 1
ATOM 1451 C CA . PRO B 1 52 ? -13.73 18.794 16.258 1 97.74 52 PRO B CA 1
ATOM 1452 C C . PRO B 1 52 ? -15.227 18.83 15.959 1 97.74 52 PRO B C 1
ATOM 1454 O O . PRO B 1 52 ? -15.982 19.519 16.651 1 97.74 52 PRO B O 1
ATOM 1457 N N . PRO B 1 53 ? -15.623 18.105 14.911 1 97.37 53 PRO B N 1
ATOM 1458 C CA . PRO B 1 53 ? -17.063 17.941 14.696 1 97.37 53 PRO B CA 1
ATOM 1459 C C . PRO B 1 53 ? -17.795 17.457 15.946 1 97.37 53 PRO B C 1
ATOM 1461 O O . PRO B 1 53 ? -17.267 16.63 16.694 1 97.37 53 PRO B O 1
ATOM 1464 N N . LYS B 1 54 ? -18.891 17.94 16.086 1 97.53 54 LYS B N 1
ATOM 1465 C CA . 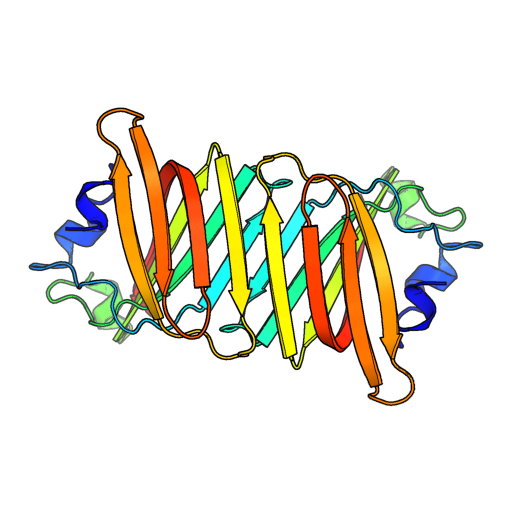LYS B 1 54 ? -19.71 17.572 17.237 1 97.53 54 LYS B CA 1
ATOM 1466 C C . LYS B 1 54 ? -19.874 16.058 17.334 1 97.53 54 LYS B C 1
ATOM 1468 O O . LYS B 1 54 ? -19.801 15.489 18.425 1 97.53 54 LYS B O 1
ATOM 1473 N N . LYS B 1 55 ? -20.125 15.408 16.181 1 97.39 55 LYS B N 1
ATOM 1474 C CA . LYS B 1 55 ? -20.33 13.963 16.142 1 97.39 55 LYS B CA 1
ATOM 1475 C C . LYS B 1 55 ? -19.124 13.222 16.712 1 97.39 55 LYS B C 1
ATOM 1477 O O . LYS B 1 55 ? -19.273 12.168 17.333 1 97.39 55 LYS B O 1
ATOM 1482 N N . TRP B 1 56 ? -17.841 13.74 16.483 1 97.97 56 TRP B N 1
ATOM 1483 C CA . TRP B 1 56 ? -16.636 13.111 17.012 1 97.97 56 TRP B CA 1
ATOM 1484 C C . TRP B 1 56 ? -16.631 13.14 18.537 1 97.97 56 TRP B C 1
ATOM 1486 O O . TRP B 1 56 ? -16.266 12.155 19.182 1 97.97 56 TRP B O 1
ATOM 1496 N N . LEU B 1 57 ? -17.05 14.24 19.021 1 97.44 57 LEU B N 1
ATOM 1497 C CA . LEU B 1 57 ? -17.132 14.385 20.471 1 97.44 57 LEU B CA 1
ATOM 1498 C C . LEU B 1 57 ? -18.163 13.426 21.056 1 97.44 57 LEU B C 1
ATOM 1500 O O . LEU B 1 57 ? -17.897 12.757 22.057 1 97.44 57 LEU B O 1
ATOM 1504 N N . GLU B 1 58 ? -19.263 13.397 20.356 1 98.01 58 GLU B N 1
ATOM 1505 C CA . GLU B 1 58 ? -20.342 12.53 20.818 1 98.01 58 GLU B CA 1
ATOM 1506 C C . GLU B 1 58 ? -19.905 11.068 20.837 1 98.01 58 GLU B C 1
ATOM 1508 O O . GLU B 1 58 ? -20.369 10.286 21.67 1 98.01 58 GLU B O 1
ATOM 1513 N N . ARG B 1 59 ? -19.016 10.7 19.941 1 97.81 59 ARG B N 1
ATOM 1514 C CA . ARG B 1 59 ? -18.573 9.315 19.816 1 97.81 59 ARG B CA 1
ATOM 1515 C C . ARG B 1 59 ? -17.324 9.062 20.653 1 97.81 59 ARG B C 1
ATOM 1517 O O . ARG B 1 59 ? -16.825 7.936 20.709 1 97.81 59 ARG B O 1
ATOM 1524 N N . GLY B 1 60 ? -16.776 10.138 21.211 1 97.81 60 GLY B N 1
ATOM 1525 C CA . GLY B 1 60 ? -15.607 10.007 22.067 1 97.81 60 GLY B CA 1
ATOM 1526 C C . GLY B 1 60 ? -14.325 9.769 21.293 1 97.81 60 GLY B C 1
ATOM 1527 O O . GLY B 1 60 ? -13.435 9.056 21.76 1 97.81 60 GLY B O 1
ATOM 1528 N N . TYR B 1 61 ? -14.307 10.243 20.14 1 97.98 61 TYR B N 1
ATOM 1529 C CA . TYR B 1 61 ? -13.093 10.113 19.341 1 97.98 61 TYR B CA 1
ATOM 1530 C C . TYR B 1 61 ? -11.948 10.909 19.956 1 97.98 61 TYR B C 1
ATOM 1532 O O . TYR B 1 61 ? -12.173 11.936 20.6 1 97.98 61 TYR B O 1
ATOM 1540 N N . SER B 1 62 ? -10.686 10.396 19.72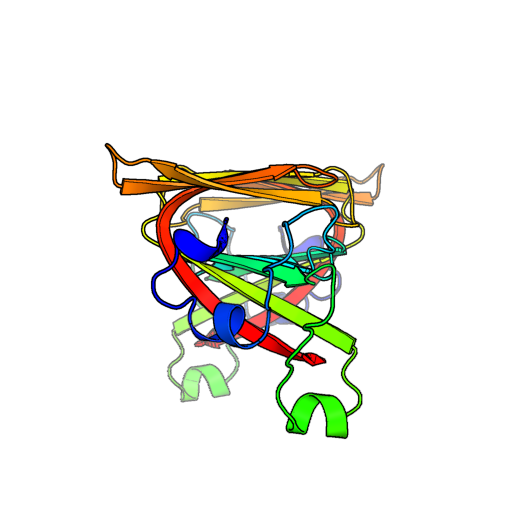 1 97.75 62 SER B N 1
ATOM 1541 C CA . SER B 1 62 ? -9.533 11.064 20.315 1 97.75 62 SER B CA 1
ATOM 1542 C C . SER B 1 62 ? -8.368 11.134 19.333 1 97.75 62 SER B C 1
ATOM 1544 O O . SER B 1 62 ? -7.3 11.655 19.664 1 97.75 62 SER B O 1
ATOM 1546 N N . THR B 1 63 ? -8.634 10.62 18.169 1 98.05 63 THR B N 1
ATOM 1547 C CA . THR B 1 63 ? -7.561 10.561 17.182 1 98.05 63 THR B CA 1
ATOM 1548 C C . THR B 1 63 ? -8.066 10.993 15.808 1 98.05 63 THR B C 1
ATOM 1550 O O . THR B 1 63 ? -9.224 10.75 15.462 1 98.05 63 THR B O 1
ATOM 1553 N N . VAL B 1 64 ? -7.22 11.658 15.112 1 98 64 VAL B N 1
ATOM 1554 C CA . VAL B 1 64 ? -7.513 12.016 13.728 1 98 64 VAL B CA 1
ATOM 1555 C C . VAL B 1 64 ? -6.61 11.221 12.787 1 98 64 VAL B C 1
ATOM 1557 O O . VAL B 1 64 ? -5.394 11.166 12.983 1 98 64 VAL B O 1
ATOM 1560 N N . PHE B 1 65 ? -7.199 10.619 11.886 1 98.29 65 PHE B N 1
ATOM 1561 C CA . PHE B 1 65 ? -6.497 9.87 10.849 1 98.29 65 PHE B CA 1
ATOM 1562 C C . PHE B 1 65 ? -6.583 10.592 9.509 1 98.29 65 PHE B C 1
ATOM 1564 O O . PHE B 1 65 ? -7.654 11.059 9.117 1 98.29 65 PHE B O 1
ATOM 1571 N N . ILE B 1 66 ? -5.477 10.663 8.842 1 97.8 66 ILE B N 1
ATOM 1572 C CA . ILE B 1 66 ? -5.426 11.326 7.544 1 97.8 66 ILE B CA 1
ATOM 1573 C C . ILE B 1 66 ? -4.896 10.357 6.49 1 97.8 66 ILE B C 1
ATOM 1575 O O . ILE B 1 66 ? -3.969 9.587 6.755 1 97.8 66 ILE B O 1
ATOM 1579 N N . GLU B 1 67 ? -5.456 10.456 5.342 1 98.27 67 GLU B N 1
ATOM 1580 C CA . GLU B 1 67 ? -4.878 9.837 4.153 1 98.27 67 GLU B CA 1
ATOM 1581 C C . GLU B 1 67 ? -4.507 10.886 3.109 1 98.27 67 GLU B C 1
ATOM 1583 O O . GLU B 1 67 ? -5.326 11.739 2.76 1 98.27 67 GLU B O 1
ATOM 1588 N N . LEU B 1 68 ? -3.291 10.79 2.651 1 98.37 68 LEU B N 1
ATOM 1589 C CA . LEU B 1 68 ? -2.833 11.591 1.522 1 98.37 68 LEU B CA 1
ATOM 1590 C C . LEU B 1 68 ? -2.675 10.73 0.273 1 98.37 68 LEU B C 1
ATOM 1592 O O . LEU B 1 68 ? -2.105 9.639 0.334 1 98.37 68 LEU B O 1
ATOM 1596 N N . ASP B 1 69 ? -3.16 11.237 -0.848 1 98.22 69 ASP B N 1
ATOM 1597 C CA . ASP B 1 69 ? -2.945 10.59 -2.139 1 98.22 69 ASP B CA 1
ATOM 1598 C C . ASP B 1 69 ? -2.029 11.428 -3.028 1 98.22 69 ASP B C 1
ATOM 1600 O O . ASP B 1 69 ? -2.158 12.653 -3.08 1 98.22 69 ASP B O 1
ATOM 1604 N N . PHE B 1 70 ? -1.249 10.721 -3.735 1 98.27 70 PHE B N 1
ATOM 1605 C CA . PHE B 1 70 ? -0.382 11.339 -4.732 1 98.27 70 PHE B CA 1
ATOM 1606 C C . PHE B 1 70 ? -0.546 10.661 -6.086 1 98.27 70 PHE B C 1
ATOM 1608 O O . PHE B 1 70 ? -0.673 9.437 -6.163 1 98.27 70 PHE B O 1
ATOM 1615 N N . PHE B 1 71 ? -0.484 11.504 -7.142 1 97.86 71 PHE B N 1
ATOM 1616 C CA . PHE B 1 71 ? -0.634 11.059 -8.522 1 97.86 71 PHE B CA 1
ATOM 1617 C C . PHE B 1 71 ? 0.446 11.669 -9.408 1 97.86 71 PHE B C 1
ATOM 1619 O O . PHE B 1 71 ? 1.174 12.567 -8.98 1 97.86 71 PHE B O 1
ATOM 1626 N N . ASP B 1 72 ? 0.475 11.123 -10.682 1 97.2 72 ASP B N 1
ATOM 1627 C CA . ASP B 1 72 ? 1.537 11.552 -11.587 1 97.2 72 ASP B CA 1
ATOM 1628 C C . ASP B 1 72 ? 2.911 11.375 -10.945 1 97.2 72 ASP B C 1
ATOM 1630 O O . ASP B 1 72 ? 3.68 12.332 -10.838 1 97.2 72 ASP B O 1
ATOM 1634 N N . ILE B 1 73 ? 3.074 10.155 -10.53 1 98.27 73 ILE B N 1
ATOM 1635 C CA . ILE B 1 73 ? 4.265 9.81 -9.761 1 98.27 73 ILE B CA 1
ATOM 1636 C C . ILE B 1 73 ? 5.498 9.879 -10.659 1 98.27 73 ILE B C 1
ATOM 1638 O O . ILE B 1 73 ? 5.505 9.317 -11.757 1 98.27 73 ILE B O 1
ATOM 1642 N N . LYS B 1 74 ? 6.483 10.525 -10.141 1 97.76 74 LYS B N 1
ATOM 1643 C CA . LYS B 1 74 ? 7.748 10.629 -10.862 1 97.76 74 LYS B CA 1
ATOM 1644 C C . LYS B 1 74 ? 8.791 9.678 -10.283 1 97.76 74 LYS B C 1
ATOM 1646 O O . LYS B 1 74 ? 9.63 9.148 -11.014 1 97.76 74 LYS B O 1
ATOM 1651 N N . GLU B 1 75 ? 8.709 9.565 -9.034 1 98.4 75 GLU B N 1
ATOM 1652 C CA . GLU B 1 75 ? 9.682 8.744 -8.319 1 98.4 75 GLU B CA 1
ATOM 1653 C C . GLU B 1 75 ? 9.134 8.286 -6.971 1 98.4 75 GLU B C 1
ATOM 1655 O O . GLU B 1 75 ? 8.448 9.045 -6.283 1 98.4 75 GLU B O 1
ATOM 1660 N N . VAL B 1 76 ? 9.472 7.087 -6.629 1 98.7 76 VAL B N 1
ATOM 1661 C CA . VAL B 1 76 ? 9.194 6.623 -5.274 1 98.7 76 VAL B CA 1
ATOM 1662 C C . VAL B 1 76 ? 10.314 5.698 -4.805 1 98.7 76 VAL B C 1
ATOM 1664 O O . VAL B 1 76 ? 10.853 4.916 -5.592 1 98.7 76 VAL B O 1
ATOM 1667 N N . SER B 1 77 ? 10.642 5.845 -3.635 1 98.84 77 SER B N 1
ATOM 1668 C CA . SER B 1 77 ? 11.531 4.91 -2.953 1 98.84 77 SER B CA 1
ATOM 1669 C C . SER B 1 77 ? 11.097 4.689 -1.508 1 98.84 77 SER B C 1
ATOM 1671 O O . SER B 1 77 ? 10.632 5.618 -0.845 1 98.84 77 SER B O 1
ATOM 1673 N N . LEU B 1 78 ? 11.28 3.533 -1.043 1 98.81 78 LEU B N 1
ATOM 1674 C CA . LEU B 1 78 ? 10.935 3.141 0.319 1 98.81 78 LEU B CA 1
ATOM 1675 C C . LEU B 1 78 ? 11.908 2.091 0.845 1 98.81 78 LEU B C 1
ATOM 1677 O O . LEU B 1 78 ? 12.283 1.167 0.119 1 98.81 78 LEU B O 1
ATOM 1681 N N . LYS B 1 79 ? 12.351 2.286 2.023 1 98.77 79 LYS B N 1
ATOM 1682 C CA . LYS B 1 79 ? 13.226 1.314 2.671 1 98.77 79 LYS B CA 1
ATOM 1683 C C . LYS B 1 79 ? 12.929 1.217 4.165 1 98.77 79 LYS B C 1
ATOM 1685 O O . LYS B 1 79 ? 12.716 2.235 4.828 1 98.77 79 LYS B O 1
ATOM 1690 N N . SER B 1 80 ? 12.903 0.01 4.676 1 98.66 80 SER B N 1
ATOM 1691 C CA . SER B 1 80 ? 12.765 -0.197 6.114 1 98.66 80 SER B CA 1
ATOM 1692 C C . SER B 1 80 ? 13.323 -1.552 6.534 1 98.66 80 SER B C 1
ATOM 1694 O O . SER B 1 80 ? 13.214 -2.531 5.793 1 98.66 80 SER B O 1
ATOM 1696 N N . ILE B 1 81 ? 13.884 -1.595 7.628 1 97.68 81 ILE B N 1
ATOM 1697 C CA . ILE B 1 81 ? 14.315 -2.847 8.239 1 97.68 81 ILE B CA 1
ATOM 1698 C C . ILE B 1 81 ? 13.574 -3.06 9.557 1 97.68 81 ILE B C 1
ATOM 1700 O O . ILE B 1 81 ? 14.021 -3.831 10.41 1 97.68 81 ILE B O 1
ATOM 1704 N N . GLU B 1 82 ? 12.487 -2.173 9.724 1 94.17 82 GLU B N 1
ATOM 1705 C CA . GLU B 1 82 ? 11.631 -2.242 10.904 1 94.17 82 GLU B CA 1
ATOM 1706 C C . GLU B 1 82 ? 10.208 -2.648 10.531 1 94.17 82 GLU B C 1
ATOM 1708 O O . GLU B 1 82 ? 9.781 -2.456 9.391 1 94.17 82 GLU B O 1
ATOM 1713 N N . ASN B 1 83 ? 9.526 -3.166 11.546 1 93.8 83 ASN B N 1
ATOM 1714 C CA . ASN B 1 83 ? 8.149 -3.569 11.28 1 93.8 83 ASN B CA 1
ATOM 1715 C C . ASN B 1 83 ? 7.158 -2.771 12.123 1 93.8 83 ASN B C 1
ATOM 1717 O O . ASN B 1 83 ? 6.055 -3.243 12.404 1 93.8 83 ASN B O 1
ATOM 1721 N N . THR B 1 84 ? 7.577 -1.636 12.59 1 96.87 84 THR B N 1
ATOM 1722 C CA . THR B 1 84 ? 6.762 -0.615 13.238 1 96.87 84 THR B CA 1
ATOM 1723 C C . THR B 1 84 ? 7.1 0.771 12.695 1 96.87 84 THR B C 1
ATOM 1725 O O . THR B 1 84 ? 8.156 1.325 13.006 1 96.87 84 THR B O 1
ATOM 1728 N N . TYR B 1 85 ? 6.145 1.298 12.006 1 98.39 85 TYR B N 1
ATOM 1729 C CA . TYR B 1 85 ? 6.443 2.523 11.272 1 98.39 85 TYR B CA 1
ATOM 1730 C C . TYR B 1 85 ? 6.123 3.754 12.111 1 98.39 85 TYR B C 1
ATOM 1732 O O . TYR B 1 85 ? 4.967 3.981 12.476 1 98.39 85 TYR B O 1
ATOM 1740 N N . ARG B 1 86 ? 7.154 4.454 12.444 1 98.48 86 ARG B N 1
ATOM 1741 C CA . ARG B 1 86 ? 7.137 5.759 13.096 1 98.48 86 ARG B CA 1
ATOM 1742 C C . ARG B 1 86 ? 8.027 6.753 12.357 1 98.48 86 ARG B C 1
ATOM 1744 O O . ARG B 1 86 ? 9.083 6.382 11.839 1 98.48 86 ARG B O 1
ATOM 1751 N N . GLY B 1 87 ? 7.464 7.95 12.328 1 98.16 87 GLY B N 1
ATOM 1752 C CA . GLY B 1 87 ? 8.385 8.886 11.702 1 98.16 87 GLY B CA 1
ATOM 1753 C C . GLY B 1 87 ? 7.779 10.258 11.474 1 98.16 87 GLY B C 1
ATOM 1754 O O . GLY B 1 87 ? 6.661 10.529 11.916 1 98.16 87 GLY B O 1
ATOM 1755 N N . ASP B 1 88 ? 8.589 11.099 10.919 1 98.79 88 ASP B N 1
ATOM 1756 C CA . ASP B 1 88 ? 8.208 12.434 10.468 1 98.79 88 ASP B CA 1
ATOM 1757 C C . ASP B 1 88 ? 7.884 12.438 8.976 1 98.79 88 ASP B C 1
ATOM 1759 O O . ASP B 1 88 ? 8.489 11.694 8.202 1 98.79 88 ASP B O 1
ATOM 1763 N N . ILE B 1 89 ? 6.985 13.274 8.61 1 98.77 89 ILE B N 1
ATOM 1764 C CA . ILE B 1 89 ? 6.711 13.48 7.192 1 98.77 89 ILE B CA 1
ATOM 1765 C C . ILE B 1 89 ? 6.998 14.932 6.817 1 98.77 89 ILE B C 1
ATOM 1767 O O . ILE B 1 89 ? 6.484 15.857 7.451 1 98.77 89 ILE B O 1
ATOM 1771 N N . GLU B 1 90 ? 7.809 15.096 5.863 1 98.44 90 GLU B N 1
ATOM 1772 C CA . GLU B 1 90 ? 8.092 16.405 5.283 1 98.44 90 GLU B CA 1
ATOM 1773 C C . GLU B 1 90 ? 7.481 16.536 3.891 1 98.44 90 GLU B C 1
ATOM 1775 O O . GLU B 1 90 ? 7.725 15.699 3.019 1 98.44 90 GLU B O 1
ATOM 1780 N N . ILE B 1 91 ? 6.782 17.546 3.696 1 97.91 91 ILE B N 1
ATOM 1781 C CA . ILE B 1 91 ? 6.147 17.793 2.406 1 97.91 91 ILE B CA 1
ATOM 1782 C C . ILE B 1 91 ? 6.536 19.178 1.896 1 97.91 91 ILE B C 1
ATOM 1784 O O . ILE B 1 91 ? 6.419 20.169 2.621 1 97.91 91 ILE B O 1
ATOM 1788 N N . LYS B 1 92 ? 6.95 19.181 0.707 1 95.86 92 LYS B N 1
ATOM 1789 C CA . LYS B 1 92 ? 7.247 20.431 0.015 1 95.86 92 LYS B CA 1
ATOM 1790 C C . LYS B 1 92 ? 6.741 20.397 -1.424 1 95.86 92 LYS B C 1
ATOM 1792 O O . LYS B 1 92 ? 6.644 19.327 -2.029 1 95.86 92 LYS B O 1
ATOM 1797 N N . LYS B 1 93 ? 6.383 21.504 -1.877 1 94.15 93 LYS B N 1
ATOM 1798 C CA . LYS B 1 93 ? 6.074 21.662 -3.296 1 94.15 93 LYS B CA 1
ATOM 1799 C C . LYS B 1 93 ? 7.092 22.569 -3.982 1 94.15 93 LYS B C 1
ATOM 1801 O O . LYS B 1 93 ? 7.274 23.72 -3.583 1 94.15 93 LYS B O 1
ATOM 1806 N N . ASP B 1 94 ? 7.697 21.94 -4.903 1 91.77 94 ASP B N 1
ATOM 1807 C CA . ASP B 1 94 ? 8.682 22.713 -5.653 1 91.77 94 ASP B CA 1
ATOM 1808 C C . ASP B 1 94 ? 8.004 23.76 -6.533 1 91.77 94 ASP B C 1
ATOM 1810 O O . ASP B 1 94 ? 7.2 23.42 -7.404 1 91.77 94 ASP B O 1
ATOM 1814 N N . VAL B 1 95 ? 8.284 25.039 -6.391 1 86.64 95 VAL B N 1
ATOM 1815 C CA . VAL B 1 95 ? 7.622 26.158 -7.053 1 86.64 95 VAL B CA 1
ATOM 1816 C C . VAL B 1 95 ? 7.95 26.144 -8.544 1 86.64 95 VAL B C 1
ATOM 1818 O O . VAL B 1 95 ? 7.089 26.435 -9.378 1 86.64 95 VAL B O 1
ATOM 1821 N N . GLU B 1 96 ? 9.108 25.76 -8.892 1 90.42 96 GLU B N 1
ATOM 1822 C CA . GLU B 1 96 ? 9.534 25.801 -10.287 1 90.42 96 GLU B CA 1
ATOM 1823 C C . GLU B 1 96 ? 8.951 24.633 -11.077 1 90.42 96 GLU B C 1
ATOM 1825 O O . GLU B 1 96 ? 8.484 24.811 -12.204 1 90.42 96 GLU B O 1
ATOM 1830 N N . THR B 1 97 ? 8.877 23.448 -10.476 1 91.11 97 THR B N 1
ATOM 1831 C CA . THR B 1 97 ? 8.489 22.25 -11.213 1 91.11 97 THR B CA 1
ATOM 1832 C C . THR B 1 97 ? 7.052 21.856 -10.886 1 91.11 97 THR B C 1
ATOM 1834 O O . THR B 1 97 ? 6.456 21.03 -11.581 1 91.11 97 THR B O 1
ATOM 1837 N N . ASP B 1 98 ? 6.499 22.525 -9.809 1 92.98 98 ASP B N 1
ATOM 1838 C CA . ASP B 1 98 ? 5.15 22.22 -9.345 1 92.98 98 ASP B CA 1
ATOM 1839 C C . ASP B 1 98 ? 5.029 20.754 -8.934 1 92.98 98 ASP B C 1
ATOM 1841 O O . ASP B 1 98 ? 4.024 20.103 -9.226 1 92.98 98 ASP B O 1
ATOM 1845 N N . ILE B 1 99 ? 6.077 20.195 -8.349 1 96.07 99 ILE B N 1
ATOM 1846 C CA . ILE B 1 99 ? 6.165 18.797 -7.944 1 96.07 99 ILE B CA 1
ATOM 1847 C C . ILE B 1 99 ? 6.176 18.701 -6.42 1 96.07 99 ILE B C 1
ATOM 1849 O O . ILE B 1 99 ? 6.868 19.469 -5.748 1 96.07 99 ILE B O 1
ATOM 1853 N N . PHE B 1 100 ? 5.356 17.771 -5.943 1 97.44 100 PHE B N 1
ATOM 1854 C CA . PHE B 1 100 ? 5.409 17.429 -4.527 1 97.44 100 PHE B CA 1
ATOM 1855 C C . PHE B 1 100 ? 6.639 16.583 -4.219 1 97.44 100 PHE B C 1
ATOM 1857 O O . PHE B 1 100 ? 6.941 15.633 -4.944 1 97.44 100 PHE B O 1
ATOM 1864 N N . ILE B 1 101 ? 7.326 16.95 -3.192 1 98.16 101 ILE B N 1
ATOM 1865 C CA . ILE B 1 101 ? 8.395 16.133 -2.627 1 98.16 101 ILE B CA 1
ATOM 1866 C C . ILE B 1 101 ? 8.042 15.741 -1.194 1 98.16 101 ILE B C 1
ATOM 1868 O O . ILE B 1 101 ? 7.957 16.599 -0.312 1 98.16 101 ILE B O 1
ATOM 1872 N N . VAL B 1 102 ? 7.841 14.499 -0.971 1 98.72 102 VAL B N 1
ATOM 1873 C CA . VAL B 1 102 ? 7.438 13.965 0.326 1 98.72 102 VAL B CA 1
ATOM 1874 C C . VAL B 1 102 ? 8.531 13.048 0.87 1 98.72 102 VAL B C 1
ATOM 1876 O O . VAL B 1 102 ? 8.953 12.107 0.194 1 98.72 102 VAL B O 1
ATOM 1879 N N . LYS B 1 103 ? 8.965 13.374 2.034 1 98.81 103 LYS B N 1
ATOM 1880 C CA . LYS B 1 103 ? 9.968 12.542 2.692 1 98.81 103 LYS B CA 1
ATOM 1881 C C . LYS B 1 103 ? 9.454 12.015 4.029 1 98.81 103 LYS B C 1
ATOM 1883 O O . LYS B 1 103 ? 8.938 12.78 4.846 1 98.81 103 LYS B O 1
ATOM 1888 N N . VAL B 1 104 ? 9.508 10.788 4.181 1 98.81 104 VAL B N 1
ATOM 1889 C CA . VAL B 1 104 ? 9.266 10.166 5.479 1 98.81 104 VAL B CA 1
ATOM 1890 C C . VAL B 1 104 ? 10.595 9.773 6.12 1 98.81 104 VAL B C 1
ATOM 1892 O O . VAL B 1 104 ? 11.419 9.103 5.493 1 98.81 104 VAL B O 1
ATOM 1895 N N . ILE B 1 105 ? 10.765 10.201 7.318 1 98.53 105 ILE B N 1
ATOM 1896 C CA . ILE B 1 105 ? 11.996 9.909 8.043 1 98.53 105 ILE B CA 1
ATOM 1897 C C . ILE B 1 105 ? 11.665 9.23 9.37 1 98.53 105 ILE B C 1
ATOM 1899 O O . ILE B 1 105 ? 10.907 9.77 10.179 1 98.53 105 ILE B O 1
ATOM 1903 N N . GLY B 1 106 ? 12.228 8.151 9.616 1 98.42 106 GLY B N 1
ATOM 1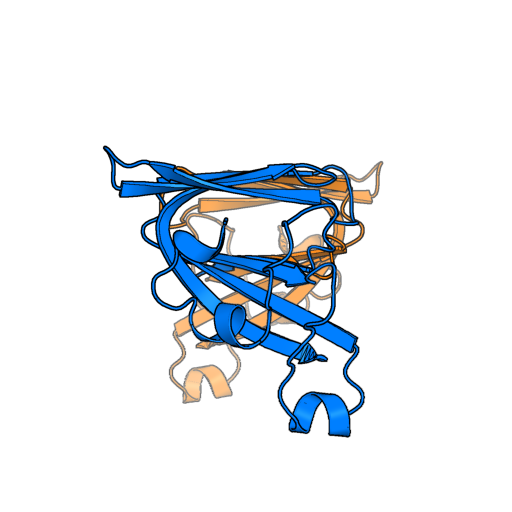904 C CA . GLY B 1 106 ? 11.979 7.375 10.821 1 98.42 106 GLY B CA 1
ATOM 1905 C C . GLY B 1 106 ? 12.33 5.907 10.667 1 98.42 106 GLY B C 1
ATOM 1906 O O . GLY B 1 106 ? 13.388 5.569 10.131 1 98.42 106 GLY B O 1
ATOM 1907 N N . THR B 1 107 ? 11.479 5.054 11.143 1 98.58 107 THR B N 1
ATOM 1908 C CA . THR B 1 107 ? 11.719 3.621 11.013 1 98.58 107 THR B CA 1
ATOM 1909 C C . THR B 1 107 ? 11.446 3.154 9.586 1 98.58 107 THR B C 1
ATOM 1911 O O . THR B 1 107 ? 11.814 2.039 9.211 1 98.58 107 THR B O 1
ATOM 1914 N N . VAL B 1 108 ? 10.876 4.009 8.817 1 98.38 108 VAL B N 1
ATOM 1915 C CA . VAL B 1 108 ? 10.738 3.831 7.376 1 98.38 108 VAL B CA 1
ATOM 1916 C C . VAL B 1 108 ? 11.206 5.091 6.651 1 98.38 108 VAL B C 1
ATOM 1918 O O . VAL B 1 108 ? 10.868 6.207 7.053 1 98.38 108 VAL B O 1
ATOM 1921 N N . GLU B 1 109 ? 11.983 4.937 5.672 1 98.76 109 GLU B N 1
ATOM 1922 C CA . GLU B 1 109 ? 12.438 6.046 4.838 1 98.76 109 GLU B CA 1
ATOM 1923 C C . GLU B 1 109 ? 11.765 6.02 3.469 1 98.76 109 GLU B C 1
ATOM 1925 O O . GLU B 1 109 ? 11.846 5.021 2.75 1 98.76 109 GLU B O 1
ATOM 1930 N N . THR B 1 110 ? 11.122 7.102 3.138 1 98.78 110 THR B N 1
ATOM 1931 C CA . THR B 1 110 ? 10.406 7.155 1.868 1 98.78 110 THR B CA 1
ATOM 1932 C C . THR B 1 110 ? 10.653 8.486 1.164 1 98.78 110 THR B C 1
ATOM 1934 O O . THR B 1 110 ? 10.712 9.534 1.81 1 98.78 110 THR B O 1
ATOM 1937 N N . LEU B 1 111 ? 10.779 8.445 -0.068 1 98.86 111 LEU B N 1
ATOM 1938 C CA . LEU B 1 111 ? 10.755 9.613 -0.942 1 98.86 111 LEU B CA 1
ATOM 1939 C C . LEU B 1 111 ? 9.705 9.451 -2.036 1 98.86 111 LEU B C 1
ATOM 1941 O O . LEU B 1 111 ? 9.649 8.413 -2.7 1 98.86 111 LEU B O 1
ATOM 1945 N N . ILE B 1 112 ? 8.885 10.421 -2.172 1 98.75 112 ILE B N 1
ATOM 1946 C CA . ILE B 1 112 ? 7.891 10.456 -3.239 1 98.75 112 ILE B CA 1
ATOM 1947 C C . ILE B 1 112 ? 7.975 11.789 -3.979 1 98.75 112 ILE B C 1
ATOM 1949 O O . ILE B 1 112 ? 7.963 12.854 -3.357 1 98.75 112 ILE B O 1
ATOM 1953 N N . LYS B 1 113 ? 8.09 11.781 -5.193 1 98.45 113 LYS B N 1
ATOM 1954 C CA . LYS B 1 113 ? 7.921 12.936 -6.069 1 98.45 113 LYS B CA 1
ATOM 1955 C C . LYS B 1 113 ? 6.702 12.768 -6.972 1 98.45 113 LYS B C 1
ATOM 1957 O O . LYS B 1 113 ? 6.605 11.791 -7.717 1 98.45 113 LYS B O 1
ATOM 1962 N N . ALA B 1 114 ? 5.85 13.698 -6.912 1 98.17 114 ALA B N 1
ATOM 1963 C CA . ALA B 1 114 ? 4.578 13.535 -7.612 1 98.17 114 ALA B CA 1
ATOM 1964 C C . ALA B 1 114 ? 4.054 14.877 -8.116 1 98.17 114 ALA B C 1
ATOM 1966 O O . ALA B 1 114 ? 4.302 15.918 -7.503 1 98.17 114 ALA B O 1
ATOM 1967 N N . GLY B 1 115 ? 3.301 14.821 -9.109 1 97.16 115 GLY B N 1
ATOM 1968 C CA . GLY B 1 115 ? 2.765 16.041 -9.691 1 97.16 115 GLY B CA 1
ATOM 1969 C C . GLY B 1 115 ? 1.513 16.536 -8.992 1 97.16 115 GLY B C 1
ATOM 1970 O O . GLY B 1 115 ? 1.186 17.723 -9.059 1 97.16 115 GLY B O 1
ATOM 1971 N N . VAL B 1 116 ? 0.814 15.61 -8.434 1 96.7 116 VAL B N 1
ATOM 1972 C CA . VAL B 1 116 ? -0.445 15.966 -7.788 1 96.7 116 VAL B CA 1
ATOM 1973 C C . VAL B 1 116 ? -0.497 15.359 -6.388 1 96.7 116 VAL B C 1
ATOM 1975 O O . VAL B 1 116 ? -0.065 14.223 -6.18 1 96.7 116 VAL B O 1
ATOM 1978 N N . GLY B 1 117 ? -0.944 16.098 -5.423 1 96.8 117 GLY B N 1
ATOM 1979 C CA . GLY B 1 117 ? -1.239 15.64 -4.074 1 96.8 117 GLY B CA 1
ATOM 1980 C C . GLY 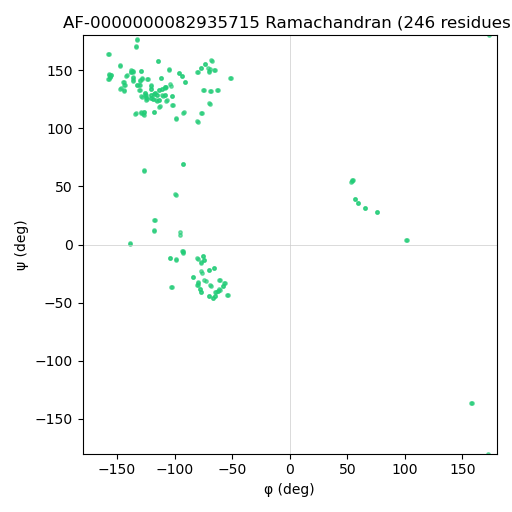B 1 117 ? -2.583 16.123 -3.561 1 96.8 117 GLY B C 1
ATOM 1981 O O . GLY B 1 117 ? -2.966 17.271 -3.795 1 96.8 117 GLY B O 1
ATOM 1982 N N . ILE B 1 118 ? -3.317 15.242 -2.905 1 97.04 118 ILE B N 1
ATOM 1983 C CA . ILE B 1 118 ? -4.609 15.632 -2.351 1 97.04 118 ILE B CA 1
ATOM 1984 C C . ILE B 1 118 ? -4.771 15.036 -0.954 1 97.04 118 ILE B C 1
ATOM 1986 O O . ILE B 1 118 ? -4.209 13.981 -0.653 1 97.04 118 ILE B O 1
ATOM 1990 N N . ILE B 1 119 ? -5.477 15.678 -0.127 1 97.27 119 ILE B N 1
ATOM 1991 C CA . ILE B 1 119 ? -5.965 15.075 1.109 1 97.27 119 ILE B CA 1
ATOM 1992 C C . ILE B 1 119 ? -7.201 14.228 0.817 1 97.27 119 ILE B C 1
ATOM 1994 O O . ILE B 1 119 ? -8.293 14.762 0.611 1 97.27 119 ILE B O 1
ATOM 1998 N N . GLN B 1 120 ? -6.976 13.009 0.858 1 96.15 120 GLN B N 1
ATOM 1999 C CA . GLN B 1 120 ? -8.02 12.081 0.437 1 96.15 120 GLN B CA 1
ATOM 2000 C C . GLN B 1 120 ? -9.092 11.932 1.513 1 96.15 120 GLN B C 1
ATOM 2002 O O . GLN B 1 120 ? -10.283 11.863 1.205 1 96.15 120 GLN B O 1
ATOM 2007 N N . SER B 1 121 ? -8.641 11.867 2.746 1 96.5 121 SER B N 1
ATOM 2008 C CA . SER B 1 121 ? -9.612 11.694 3.821 1 96.5 121 SER B CA 1
ATOM 2009 C C . SER B 1 121 ? -9.069 12.22 5.146 1 96.5 121 SER B C 1
ATOM 2011 O O . SER B 1 121 ? -7.856 12.239 5.362 1 96.5 121 SER B O 1
ATOM 2013 N N . VAL B 1 122 ? -9.934 12.747 5.93 1 96.5 122 VAL B N 1
ATOM 2014 C CA . VAL B 1 122 ? -9.736 13.117 7.328 1 96.5 122 VAL B CA 1
ATOM 2015 C C . VAL B 1 122 ? -10.82 12.476 8.191 1 96.5 122 VAL B C 1
ATOM 2017 O O . VAL B 1 122 ? -12.005 12.779 8.036 1 96.5 122 VAL B O 1
ATOM 2020 N N . LYS B 1 123 ? -10.347 11.584 9.02 1 97.1 123 LYS B N 1
ATOM 2021 C CA . LYS B 1 123 ? -11.311 10.843 9.828 1 97.1 123 LYS B CA 1
ATOM 2022 C C . LYS B 1 123 ? -10.935 10.881 11.306 1 97.1 123 LYS B C 1
ATOM 2024 O O . LYS B 1 123 ? -9.753 10.95 11.65 1 97.1 123 LYS B O 1
ATOM 2029 N N . GLY B 1 124 ? -12.007 10.825 12.087 1 97.26 124 GLY B N 1
ATOM 2030 C CA . GLY B 1 124 ? -11.795 10.658 13.516 1 97.26 124 GLY B CA 1
ATOM 2031 C C . GLY B 1 124 ? -12.105 9.255 14.005 1 97.26 124 GLY B C 1
ATOM 2032 O O . GLY B 1 124 ? -12.928 8.554 13.413 1 97.26 124 GLY B O 1
ATOM 2033 N N . TYR B 1 125 ? -11.372 8.958 15.053 1 97.19 125 TYR B N 1
ATOM 2034 C CA . TYR B 1 125 ? -11.738 7.707 15.708 1 97.19 125 TYR B CA 1
ATOM 2035 C C . TYR B 1 125 ? -11.302 7.708 17.169 1 97.19 125 TYR B C 1
ATOM 2037 O O . TYR B 1 125 ? -10.434 8.491 17.563 1 97.19 125 TYR B O 1
#

pLDDT: mean 96.68, std 3.15, range [81.21, 98.88]

Sequence (250 aa):
MWNDYFSDDKFISMIYTNVPPLKNLRIEKIEISREGNRITIGFDLPTFPDNPPKKWLERGYSTVFIELDFFDIKEVSLKSIENTYRGDIEIKKDVETDIFIVKVIGTVETLIKAGVGIIQSVKGYMWNDYFSDDKFISMIYTNVPPLKNLRIEKIEISREGNRITIGFDLPTFPDNPPKKWLERGYSTVFIELDFFDIKEVSLKSIENTYRGDIEIKKDVETDIFIVKVIGTVETLIKAGVGIIQSVKGY

Foldseek 3Di:
DQLVLAPPCVVQVVQAVDRAFQFFWFWDDWDQDPPRFKIKTKIKDPFDTPRDPPVCVVVVWTIKMWMKMFGQWDDKDKDAPDDTDTFGWDWDADPVVCWIWIFTDDRMTMTTIGNDMHTPDIDTD/DQLVLAPPCVVQVVQAVDRAFQFFWFWDDWDQDPPRFKIKTKIKDPFDTPRDPPVCVVVVWTIKMWMKMFGQWDDKDKDAPDDTDTFGWDWDADPVVCWIWIFTDDRMTMTTIGNDMHTPDIDTD

Radius of gyration: 20.11 Å; Cα contacts (8 Å, |Δi|>4): 676; chains: 2; bounding box: 39×54×41 Å